Protein 7EZG (pdb70)

Nearest PDB structures (foldseek):
  7ezg-assembly1_A  TM=1.004E+00  e=9.197E-62  Homo sapiens
  7f1e-assembly2_B  TM=9.682E-01  e=2.212E-43  Homo sapiens
  7f1e-assembly1_A  TM=9.111E-01  e=3.176E-44  Homo sapiens
  8owx-assembly1_A  TM=9.534E-01  e=3.477E-42  Homo sapiens
  8owx-assembly2_B  TM=9.056E-01  e=1.058E-42  Homo sapiens

Structure (mmCIF, N/CA/C/O backbone):
data_7EZG
#
_entry.id   7EZG
#
_cell.length_a   110.264
_cell.length_b   110.264
_cell.length_c   110.264
_cell.angle_alpha   90.000
_cell.angle_beta   90.000
_cell.angle_gamma   90.000
#
_symmetry.space_group_name_H-M   'P 2 3'
#
loop_
_entity.id
_entity.type
_entity.pdbx_description
1 polymer 'tRNA N(3)-methylcytidine methyltransferase METTL6'
2 non-polymer S-ADENOSYL-L-HOMOCYSTEINE
3 water water
#
loop_
_atom_site.group_PDB
_atom_site.id
_atom_site.type_symbol
_atom_site.label_atom_id
_atom_site.label_alt_id
_atom_site.label_comp_id
_atom_site.label_asym_id
_atom_site.label_entity_id
_atom_site.label_seq_id
_atom_site.pdbx_PDB_ins_code
_atom_site.Cartn_x
_atom_site.Cartn_y
_atom_site.Cartn_z
_atom_site.occupancy
_atom_site.B_iso_or_equiv
_atom_site.auth_seq_id
_atom_site.auth_comp_id
_atom_site.auth_asym_id
_atom_site.auth_atom_id
_atom_site.pdbx_PDB_model_num
ATOM 1 N N . HIS A 1 11 ? 0.70931 22.91148 40.66502 1.000 62.39207 -10 HIS A N 1
ATOM 2 C CA . HIS A 1 11 ? 0.48016 21.74416 41.51875 1.000 70.67959 -10 HIS A CA 1
ATOM 3 C C . HIS A 1 11 ? 1.05120 21.91463 42.95080 1.000 68.86678 -10 HIS A C 1
ATOM 4 O O . HIS A 1 11 ? 2.24874 21.70006 43.19382 1.000 60.10812 -10 HIS A O 1
ATOM 6 N N . HIS A 1 12 ? 0.19208 22.27818 43.90446 1.000 57.59679 -9 HIS A N 1
ATOM 7 C CA . HIS A 1 12 ? 0.59434 22.27322 45.30640 1.000 44.83904 -9 HIS A CA 1
ATOM 8 C C . HIS A 1 12 ? -0.61328 21.94677 46.18171 1.000 43.36916 -9 HIS A C 1
ATOM 9 O O . HIS A 1 12 ? -1.75634 22.19934 45.80437 1.000 42.89161 -9 HIS A O 1
ATOM 16 N N . LEU A 1 13 ? -0.35486 21.37034 47.34931 1.000 34.14701 -8 LEU A N 1
ATOM 17 C CA . LEU A 1 13 ? -1.40427 21.04293 48.31414 1.000 31.77522 -8 LEU A CA 1
ATOM 18 C C . LEU A 1 13 ? -0.95665 21.55394 49.66671 1.000 31.27405 -8 LEU A C 1
ATOM 19 O O . LEU A 1 13 ? 0.10195 21.14496 50.15812 1.000 29.08242 -8 LEU A O 1
ATOM 24 N N . GLU A 1 14 ? -1.73282 22.44257 50.26583 1.000 27.53704 -7 GLU A N 1
ATOM 25 C CA . GLU A 1 14 ? -1.35749 23.02218 51.55251 1.000 25.06624 -7 GLU A CA 1
ATOM 26 C C . GLU A 1 14 ? -2.31715 22.52291 52.61116 1.000 30.83824 -7 GLU A C 1
ATOM 27 O O . GLU A 1 14 ? -3.53384 22.56208 52.41349 1.000 26.54056 -7 GLU A O 1
ATOM 33 N N . VAL A 1 15 ? -1.78358 22.04735 53.73163 1.000 22.51933 -6 VAL A N 1
ATOM 34 C CA . VAL A 1 15 ? -2.61934 21.46166 54.75720 1.000 23.67162 -6 VAL A CA 1
ATOM 35 C C . VAL A 1 15 ? -2.17634 21.90284 56.14298 1.000 29.44138 -6 VAL A C 1
ATOM 36 O O . VAL A 1 15 ? -0.97542 21.96681 56.43831 1.000 29.40670 -6 VAL A O 1
ATOM 40 N N . LEU A 1 16 ? -3.15445 22.15317 57.00666 1.000 26.20243 -5 LEU A N 1
ATOM 41 C CA . LEU A 1 16 ? -2.92049 22.48881 58.40682 1.000 22.46686 -5 LEU A CA 1
ATOM 42 C C . LEU A 1 16 ? -3.61853 21.45678 59.27958 1.000 34.04490 -5 LEU A C 1
ATOM 43 O O . LEU A 1 16 ? -4.83914 21.29360 59.18633 1.000 31.77089 -5 LEU A O 1
ATOM 48 N N . PHE A 1 17 ? -2.84066 20.74398 60.11152 1.000 31.30707 -4 PHE A N 1
ATOM 49 C CA . PHE A 1 17 ? -3.37953 19.73261 61.02070 1.000 31.34440 -4 PHE A CA 1
ATOM 50 C C . PHE A 1 17 ? -3.47991 20.32394 62.41611 1.000 36.37033 -4 PHE A C 1
ATOM 51 O O . PHE A 1 17 ? -2.47000 20.76027 62.97775 1.000 37.13410 -4 PHE A O 1
ATOM 59 N N . GLN A 1 18 ? -4.69858 20.34411 62.98720 1.000 38.23545 -3 GLN A N 1
ATOM 60 C CA . GLN A 1 18 ? -4.92302 20.90501 64.32004 1.000 47.76385 -3 GLN A CA 1
ATOM 61 C C . GLN A 1 18 ? -5.44281 19.82130 65.24994 1.000 54.86886 -3 GLN A C 1
ATOM 62 O O . GLN A 1 18 ? -6.13275 18.89238 64.81986 1.000 53.22658 -3 GLN A O 1
ATOM 68 N N . GLY A 1 19 ? -5.12275 19.95985 66.52987 1.000 56.22922 -2 GLY A N 1
ATOM 69 C CA . GLY A 1 19 ? -5.44373 18.94763 67.50443 1.000 68.92407 -2 GLY A CA 1
ATOM 70 C C . GLY A 1 19 ? -4.18314 18.20558 67.89012 1.000 82.32855 -2 GLY A C 1
ATOM 71 O O . GLY A 1 19 ? -3.33645 17.89039 67.04027 1.000 74.47310 -2 GLY A O 1
ATOM 72 N N . PRO A 1 20 ? -4.02287 17.92590 69.18940 1.000 88.77439 -1 PRO A N 1
ATOM 73 C CA . PRO A 1 20 ? -2.75842 17.30768 69.64308 1.000 88.16951 -1 PRO A CA 1
ATOM 74 C C . PRO A 1 20 ? -2.50710 15.97274 68.95883 1.000 86.55982 -1 PRO A C 1
ATOM 75 O O . PRO A 1 20 ? -1.43944 15.77630 68.33809 1.000 75.23109 -1 PRO A O 1
ATOM 79 N N . HIS A 1 21 ? -3.51401 15.08429 68.97459 1.000 76.26688 0 HIS A N 1
ATOM 80 C CA . HIS A 1 21 ? -3.36271 13.75465 68.39191 1.000 73.17403 0 HIS A CA 1
ATOM 81 C C . HIS A 1 21 ? -3.15544 13.82239 66.87918 1.000 73.64866 0 HIS A C 1
ATOM 82 O O . HIS A 1 21 ? -2.28328 13.12543 66.33417 1.000 72.55822 0 HIS A O 1
ATOM 84 N N . MET A 1 22 ? -3.96053 14.63569 66.18218 1.000 66.84539 1 MET A N 1
ATOM 85 C CA . MET A 1 22 ? -3.90082 14.67573 64.72196 1.000 70.59498 1 MET A CA 1
ATOM 86 C C . MET A 1 22 ? -2.52813 15.15047 64.25377 1.000 62.74745 1 MET A C 1
ATOM 87 O O . MET A 1 22 ? -1.89296 14.53810 63.37085 1.000 54.06816 1 MET A O 1
ATOM 92 N N . ALA A 1 23 ? -2.04542 16.22889 64.86620 1.000 57.40484 2 ALA A N 1
ATOM 93 C CA . ALA A 1 23 ? -0.76023 16.78053 64.47252 1.000 58.48499 2 ALA A CA 1
ATOM 94 C C . ALA A 1 23 ? 0.35147 15.76425 64.71766 1.000 62.76982 2 ALA A C 1
ATOM 95 O O . ALA A 1 23 ? 1.14949 15.48549 63.81207 1.000 53.90060 2 ALA A O 1
ATOM 97 N N . SER A 1 24 ? 0.39215 15.16736 65.92375 1.000 65.25409 3 SER A N 1
ATOM 98 C CA . SER A 1 24 ? 1.45774 14.20237 66.21737 1.000 66.75008 3 SER A CA 1
ATOM 99 C C . SER A 1 24 ? 1.42645 13.02035 65.24593 1.000 61.64350 3 SER A C 1
ATOM 100 O O . SER A 1 24 ? 2.47076 12.61398 64.70814 1.000 62.58359 3 SER A O 1
ATOM 103 N N . LEU A 1 25 ? 0.23204 12.45937 65.00300 1.000 66.35532 4 LEU A N 1
ATOM 104 C CA . LEU A 1 25 ? 0.12034 11.31612 64.09641 1.000 62.53189 4 LEU A CA 1
ATOM 105 C C . LEU A 1 25 ? 0.68836 11.64502 62.72425 1.000 67.95437 4 LEU A C 1
ATOM 106 O O . LEU A 1 25 ? 1.41627 10.82709 62.12752 1.000 54.88797 4 LEU A O 1
ATOM 108 N N . GLN A 1 26 ? 0.38264 12.85474 62.21302 1.000 57.87848 5 GLN A N 1
ATOM 109 C CA . GLN A 1 26 ? 0.88487 13.23172 60.89184 1.000 52.19979 5 GLN A CA 1
ATOM 110 C C . GLN A 1 26 ? 2.38817 13.46269 60.90370 1.000 47.54084 5 GLN A C 1
ATOM 111 O O . GLN A 1 26 ? 3.08169 13.07918 59.95705 1.000 50.49788 5 GLN A O 1
ATOM 117 N N . ARG A 1 27 ? 2.89003 14.13481 61.94312 1.000 52.65887 6 ARG A N 1
ATOM 118 C CA . ARG A 1 27 ? 4.32441 14.33843 62.10725 1.000 56.75492 6 ARG A CA 1
ATOM 119 C C . ARG A 1 27 ? 5.06788 13.01690 61.96260 1.000 65.78911 6 ARG A C 1
ATOM 120 O O . ARG A 1 27 ? 6.01195 12.88620 61.16011 1.000 64.72295 6 ARG A O 1
ATOM 128 N N . LYS A 1 28 ? 4.60143 11.99939 62.69397 1.000 63.78181 7 LYS A N 1
ATOM 129 C CA . LYS A 1 28 ? 5.29477 10.71686 62.66266 1.000 66.37465 7 LYS A CA 1
ATOM 130 C C . LYS A 1 28 ? 5.08082 10.00368 61.33349 1.000 64.80263 7 LYS A C 1
ATOM 131 O O . LYS A 1 28 ? 6.01302 9.36889 60.81901 1.000 65.31820 7 LYS A O 1
ATOM 137 N N . GLY A 1 29 ? 3.89213 10.12857 60.73471 1.000 59.31305 8 GLY A N 1
ATOM 138 C CA . GLY A 1 29 ? 3.67872 9.48569 59.44425 1.000 57.34297 8 GLY A CA 1
ATOM 139 C C . GLY A 1 29 ? 4.58792 10.03743 58.36256 1.000 63.96677 8 GLY A C 1
ATOM 140 O O . GLY A 1 29 ? 5.16931 9.28863 57.56048 1.000 66.14360 8 GLY A O 1
ATOM 141 N N . LEU A 1 30 ? 4.72904 11.36495 58.32554 1.000 59.26270 9 LEU A N 1
ATOM 142 C CA . LEU A 1 30 ? 5.56330 11.97248 57.29678 1.000 65.29419 9 LEU A CA 1
ATOM 143 C C . LEU A 1 30 ? 7.02255 11.62750 57.53441 1.000 67.90990 9 LEU A C 1
ATOM 144 O O . LEU A 1 30 ? 7.75659 11.29506 56.58630 1.000 66.19652 9 LEU A O 1
ATOM 149 N N . GLN A 1 31 ? 7.44933 11.67489 58.80258 1.000 65.63082 10 GLN A N 1
ATOM 150 C CA . GLN A 1 31 ? 8.81220 11.28418 59.13175 1.000 73.26085 10 GLN A CA 1
ATOM 151 C C . GLN A 1 31 ? 9.10211 9.87830 58.62042 1.000 80.46214 10 GLN A C 1
ATOM 152 O O . GLN A 1 31 ? 10.09343 9.64974 57.91268 1.000 76.29189 10 GLN A O 1
ATOM 158 N N . ALA A 1 32 ? 8.20705 8.93080 58.92544 1.000 75.04338 11 ALA A N 1
ATOM 159 C CA . ALA A 1 32 ? 8.43362 7.55029 58.51205 1.000 76.73223 11 ALA A CA 1
ATOM 160 C C . ALA A 1 32 ? 8.43189 7.40158 56.99132 1.000 76.89613 11 ALA A C 1
ATOM 161 O O . ALA A 1 32 ? 9.09657 6.50433 56.45857 1.000 76.02002 11 ALA A O 1
ATOM 163 N N . ARG A 1 33 ? 7.70585 8.26783 56.27225 1.000 72.10618 12 ARG A N 1
ATOM 164 C CA . ARG A 1 33 ? 7.74633 8.17837 54.81339 1.000 74.16937 12 ARG A CA 1
ATOM 165 C C . ARG A 1 33 ? 9.03336 8.75758 54.22147 1.000 82.40896 12 ARG A C 1
ATOM 166 O O . ARG A 1 33 ? 9.42514 8.35552 53.11915 1.000 84.02428 12 ARG A O 1
ATOM 168 N N . ILE A 1 34 ? 9.70026 9.69350 54.90070 1.000 76.59751 13 ILE A N 1
ATOM 169 C CA . ILE A 1 34 ? 11.02264 10.13515 54.42894 1.000 86.63825 13 ILE A CA 1
ATOM 170 C C . ILE A 1 34 ? 12.11881 9.26935 55.02268 1.000 84.99194 13 ILE A C 1
ATOM 171 O O . ILE A 1 34 ? 12.98324 8.73531 54.32460 1.000 82.48886 13 ILE A O 1
ATOM 176 N N . LEU A 1 35 ? 12.07013 9.11602 56.32912 1.000 91.99344 14 LEU A N 1
ATOM 177 C CA . LEU A 1 35 ? 13.13797 8.50624 57.09864 1.000 100.55048 14 LEU A CA 1
ATOM 178 C C . LEU A 1 35 ? 12.73852 7.08909 57.44024 1.000 106.11588 14 LEU A C 1
ATOM 179 O O . LEU A 1 35 ? 11.74413 6.87770 58.14114 1.000 118.04886 14 LEU A O 1
ATOM 184 N N . THR A 1 36 ? 13.51316 6.12704 56.96234 1.000 112.70518 15 THR A N 1
ATOM 185 C CA . THR A 1 36 ? 13.40945 4.78134 57.50725 1.000 115.72251 15 THR A CA 1
ATOM 186 C C . THR A 1 36 ? 13.59389 4.83089 59.02451 1.000 116.68918 15 THR A C 1
ATOM 187 O O . THR A 1 36 ? 14.53640 5.45700 59.52523 1.000 115.96195 15 THR A O 1
ATOM 191 N N . SER A 1 37 ? 12.67222 4.19351 59.75938 1.000 116.74618 16 SER A N 1
ATOM 192 C CA . SER A 1 37 ? 12.61891 4.37916 61.21127 1.000 122.69712 16 SER A CA 1
ATOM 193 C C . SER A 1 37 ? 13.75860 3.66186 61.94022 1.000 127.48808 16 SER A C 1
ATOM 194 O O . SER A 1 37 ? 14.14497 4.07438 63.04427 1.000 130.08886 16 SER A O 1
ATOM 197 N N . GLU A 1 38 ? 14.29606 2.58272 61.35471 1.000 123.85421 17 GLU A N 1
ATOM 198 C CA . GLU A 1 38 ? 15.50839 1.95184 61.86976 1.000 121.87231 17 GLU A CA 1
ATOM 199 C C . GLU A 1 38 ? 16.77409 2.61529 61.32385 1.000 120.54740 17 GLU A C 1
ATOM 200 O O . GLU A 1 38 ? 17.80716 2.69019 62.02955 1.000 121.41886 17 GLU A O 1
ATOM 202 N N . GLU A 1 39 ? 16.70053 3.17017 60.10570 1.000 110.17424 18 GLU A N 1
ATOM 203 C CA . GLU A 1 39 ? 17.79171 4.00440 59.61897 1.000 101.90675 18 GLU A CA 1
ATOM 204 C C . GLU A 1 39 ? 17.95477 5.28573 60.44245 1.000 94.28332 18 GLU A C 1
ATOM 205 O O . GLU A 1 39 ? 19.00556 5.91756 60.35147 1.000 92.38263 18 GLU A O 1
ATOM 207 N N . GLU A 1 40 ? 16.97286 5.65317 61.28347 1.000 91.24314 19 GLU A N 1
ATOM 208 C CA . GLU A 1 40 ? 17.16964 6.74183 62.25181 1.000 91.53723 19 GLU A CA 1
ATOM 209 C C . GLU A 1 40 ? 18.27667 6.41780 63.26685 1.000 93.31030 19 GLU A C 1
ATOM 210 O O . GLU A 1 40 ? 19.19993 7.22638 63.48388 1.000 85.96995 19 GLU A O 1
ATOM 212 N N . GLU A 1 41 ? 18.18706 5.25167 63.92208 1.000 98.21710 20 GLU A N 1
ATOM 213 C CA . GLU A 1 41 ? 19.28243 4.78872 64.77703 1.000 92.58073 20 GLU A CA 1
ATOM 214 C C . GLU A 1 41 ? 20.59595 4.68093 63.99117 1.000 91.83470 20 GLU A C 1
ATOM 215 O O . GLU A 1 41 ? 21.65925 5.08751 64.49491 1.000 89.38813 20 GLU A O 1
ATOM 217 N N . LYS A 1 42 ? 20.54504 4.14395 62.75369 1.000 93.93177 21 LYS A N 1
ATOM 218 C CA . LYS A 1 42 ? 21.78076 4.03155 61.95805 1.000 91.42991 21 LYS A CA 1
ATOM 219 C C . LYS A 1 42 ? 22.43172 5.39880 61.73847 1.000 92.69918 21 LYS A C 1
ATOM 220 O O . LYS A 1 42 ? 23.64168 5.56360 61.96760 1.000 87.79470 21 LYS A O 1
ATOM 222 N N . LEU A 1 43 ? 21.64170 6.39187 61.30349 1.000 88.40588 22 LEU A N 1
ATOM 223 C CA . LEU A 1 43 ? 22.17593 7.73509 61.10127 1.000 80.87430 22 LEU A CA 1
ATOM 224 C C . LEU A 1 43 ? 22.79044 8.27625 62.38295 1.000 86.86129 22 LEU A C 1
ATOM 225 O O . LEU A 1 43 ? 23.89594 8.83630 62.34449 1.000 83.64133 22 LEU A O 1
ATOM 230 N N . LYS A 1 44 ? 22.10871 8.10257 63.53983 1.000 85.00347 23 LYS A N 1
ATOM 231 C CA . LYS A 1 44 ? 22.63736 8.72150 64.76517 1.000 87.16164 23 LYS A CA 1
ATOM 232 C C . LYS A 1 44 ? 23.95771 8.07251 65.21233 1.000 89.32242 23 LYS A C 1
ATOM 233 O O . LYS A 1 44 ? 24.84421 8.77653 65.72098 1.000 84.95010 23 LYS A O 1
ATOM 235 N N . ARG A 1 45 ? 24.13786 6.75892 64.98222 1.000 87.26259 24 ARG A N 1
ATOM 236 C CA . ARG A 1 45 ? 25.42097 6.13375 65.32703 1.000 83.63256 24 ARG A CA 1
ATOM 237 C C . ARG A 1 45 ? 26.52780 6.50506 64.32988 1.000 86.74573 24 ARG A C 1
ATOM 238 O O . ARG A 1 45 ? 27.67316 6.74662 64.73692 1.000 78.49233 24 ARG A O 1
ATOM 240 N N . ASP A 1 46 ? 26.20509 6.57083 63.02114 1.000 87.86506 25 ASP A N 1
ATOM 241 C CA . ASP A 1 46 ? 27.22642 6.79827 61.98192 1.000 85.64900 25 ASP A CA 1
ATOM 242 C C . ASP A 1 46 ? 27.76148 8.23941 61.98116 1.000 87.94555 25 ASP A C 1
ATOM 243 O O . ASP A 1 46 ? 28.93511 8.47825 61.64261 1.000 83.75814 25 ASP A O 1
ATOM 248 N N . GLN A 1 47 ? 26.91739 9.21465 62.31901 1.000 76.91332 26 GLN A N 1
ATOM 249 C CA . GLN A 1 47 ? 27.32610 10.61707 62.29678 1.000 67.99403 26 GLN A CA 1
ATOM 250 C C . GLN A 1 47 ? 27.96659 10.93867 63.64380 1.000 68.31135 26 GLN A C 1
ATOM 251 O O . GLN A 1 47 ? 27.34162 11.47117 64.56912 1.000 69.08045 26 GLN A O 1
ATOM 257 N N . THR A 1 48 ? 29.23764 10.56077 63.76425 1.000 65.00740 27 THR A N 1
ATOM 258 C CA . THR A 1 48 ? 29.99834 10.85231 64.97548 1.000 72.91370 27 THR A CA 1
ATOM 259 C C . THR A 1 48 ? 30.32895 12.35617 65.06391 1.000 60.14625 27 THR A C 1
ATOM 260 O O . THR A 1 48 ? 30.32884 13.08049 64.03923 1.000 47.84345 27 THR A O 1
ATOM 264 N N . LEU A 1 49 ? 30.62588 12.81906 66.30286 1.000 52.51288 28 LEU A N 1
ATOM 265 C CA . LEU A 1 49 ? 30.65232 14.25188 66.61138 1.000 44.53595 28 LEU A CA 1
ATOM 266 C C . LEU A 1 49 ? 32.03011 14.88964 66.40766 1.000 40.97260 28 LEU A C 1
ATOM 267 O O . LEU A 1 49 ? 33.04039 14.43489 66.95035 1.000 40.31179 28 LEU A O 1
ATOM 272 N N . VAL A 1 50 ? 32.04464 16.00044 65.66892 1.000 32.03155 29 VAL A N 1
ATOM 273 C CA . VAL A 1 50 ? 33.25378 16.78437 65.43888 1.000 28.68885 29 VAL A CA 1
ATOM 274 C C . VAL A 1 50 ? 33.84473 17.21844 66.77352 1.000 27.72629 29 VAL A C 1
ATOM 275 O O . VAL A 1 50 ? 33.11058 17.57020 67.71995 1.000 25.01204 29 VAL A O 1
ATOM 279 N N . SER A 1 51 ? 35.17745 17.26942 66.85009 1.000 25.85018 30 SER A N 1
ATOM 280 C CA . SER A 1 51 ? 35.82852 17.60224 68.11828 1.000 28.88500 30 SER A CA 1
ATOM 281 C C . SER A 1 51 ? 35.52520 19.03577 68.55389 1.000 25.36709 30 SER A C 1
ATOM 282 O O . SER A 1 51 ? 35.30137 19.93038 67.72223 1.000 25.66790 30 SER A O 1
ATOM 285 N N . ASP A 1 52 ? 35.56922 19.25676 69.87114 1.000 21.50695 31 ASP A N 1
ATOM 286 C CA . ASP A 1 52 ? 35.41956 20.60675 70.40437 1.000 23.47982 31 ASP A CA 1
ATOM 287 C C . ASP A 1 52 ? 36.38588 21.57259 69.74218 1.000 26.69148 31 ASP A C 1
ATOM 288 O O . ASP A 1 52 ? 36.00441 22.69389 69.41095 1.000 25.02238 31 ASP A O 1
ATOM 293 N N . PHE A 1 53 ? 37.66499 21.17245 69.59446 1.000 23.66848 32 PHE A N 1
ATOM 294 C CA . PHE A 1 53 ? 38.67128 22.07555 69.01262 1.000 20.86903 32 PHE A CA 1
ATOM 295 C C . PHE A 1 53 ? 38.24441 22.52364 67.61563 1.000 23.90865 32 PHE A C 1
ATOM 296 O O . PHE A 1 53 ? 38.24965 23.72026 67.27750 1.000 26.12380 32 PHE A O 1
ATOM 304 N N . LYS A 1 54 ? 37.82826 21.56790 66.80015 1.000 21.96959 33 LYS A N 1
ATOM 305 C CA . LYS A 1 54 ? 37.38268 21.90659 65.45758 1.000 22.11969 33 LYS A CA 1
ATOM 306 C C . LYS A 1 54 ? 36.07180 22.69378 65.47886 1.000 24.22702 33 LYS A C 1
ATOM 307 O O . LYS A 1 54 ? 35.89504 23.59682 64.65876 1.000 23.68794 33 LYS A O 1
ATOM 313 N N . GLN A 1 55 ? 35.12459 22.35317 66.36724 1.000 23.68537 34 GLN A N 1
ATOM 314 C CA . GLN A 1 55 ? 33.87061 23.14788 66.41766 1.000 24.92291 34 GLN A CA 1
ATOM 315 C C . GLN A 1 55 ? 34.13546 24.60920 66.79815 1.000 27.74582 34 GLN A C 1
ATOM 316 O O . GLN A 1 55 ? 33.52539 25.54630 66.23605 1.000 24.23155 34 GLN A O 1
ATOM 322 N N . GLN A 1 56 ? 35.04860 24.83644 67.74579 1.000 23.10428 35 GLN A N 1
ATOM 323 C CA . GLN A 1 56 ? 35.45356 26.21019 68.06177 1.000 27.21317 35 GLN A CA 1
ATOM 324 C C . GLN A 1 56 ? 36.06691 26.89917 66.86095 1.000 28.62728 35 GLN A C 1
ATOM 325 O O . GLN A 1 56 ? 35.79419 28.07881 66.60111 1.000 27.88400 35 GLN A O 1
ATOM 331 N N . LYS A 1 57 ? 36.99893 26.22438 66.18517 1.000 26.84723 36 LYS A N 1
ATOM 332 C CA . LYS A 1 57 ? 37.59679 26.83936 65.01071 1.000 26.39752 36 LYS A CA 1
ATOM 333 C C . LYS A 1 57 ? 36.52616 27.20315 63.96814 1.000 24.97560 36 LYS A C 1
ATOM 334 O O . LYS A 1 57 ? 36.57469 28.28180 63.36388 1.000 24.40937 36 LYS A O 1
ATOM 340 N N . LEU A 1 58 ? 35.57661 26.29572 63.70648 1.000 24.25131 37 LEU A N 1
ATOM 341 C CA . LEU A 1 58 ? 34.54797 26.56644 62.69288 1.000 26.07113 37 LEU A CA 1
ATOM 342 C C . LEU A 1 58 ? 33.68607 27.77533 63.07382 1.000 27.36738 37 LEU A C 1
ATOM 343 O O . LEU A 1 58 ? 33.19897 28.51908 62.19709 1.000 26.68205 37 LEU A O 1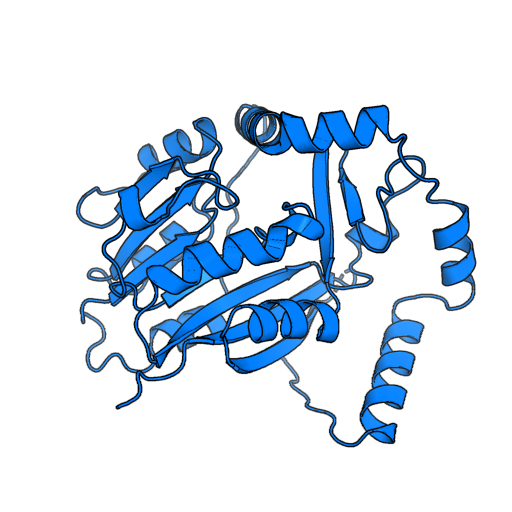
ATOM 348 N N . GLU A 1 59 ? 33.41006 27.93030 64.36867 1.000 24.74888 38 GLU A N 1
ATOM 349 C CA . GLU A 1 59 ? 32.62180 29.09066 64.77074 1.000 24.06631 38 GLU A CA 1
ATOM 350 C C . GLU A 1 59 ? 33.43136 30.36028 64.62005 1.000 28.17093 38 GLU A C 1
ATOM 351 O O . GLU A 1 59 ? 32.92699 31.39429 64.14378 1.000 27.27959 38 GLU A O 1
ATOM 357 N N . GLN A 1 60 ? 34.68576 30.31643 65.06568 1.000 25.70755 39 GLN A N 1
ATOM 358 C CA . GLN A 1 60 ? 35.53205 31.49147 64.96122 1.000 25.76816 39 GLN A CA 1
ATOM 359 C C . GLN A 1 60 ? 35.77142 31.88120 63.50968 1.000 24.67610 39 GLN A C 1
ATOM 360 O O . GLN A 1 60 ? 35.91698 33.07855 63.19732 1.000 26.26742 39 GLN A O 1
ATOM 366 N N . GLU A 1 61 ? 35.81271 30.90968 62.59928 1.000 20.84647 40 GLU A N 1
ATOM 367 C CA . GLU A 1 61 ? 36.06441 31.17893 61.19468 1.000 26.29191 40 GLU A CA 1
ATOM 368 C C . GLU A 1 61 ? 34.79763 31.16584 60.34426 1.000 23.99505 40 GLU A C 1
ATOM 369 O O . GLU A 1 61 ? 34.88390 30.94846 59.13118 1.000 22.21227 40 GLU A O 1
ATOM 375 N N . ALA A 1 62 ? 33.62851 31.39895 60.93873 1.000 25.95606 41 ALA A N 1
ATOM 376 C CA . ALA A 1 62 ? 32.38725 31.38352 60.14224 1.000 25.18251 41 ALA A CA 1
ATOM 377 C C . ALA A 1 62 ? 32.45895 32.31133 58.91919 1.000 19.87280 41 ALA A C 1
ATOM 378 O O . ALA A 1 62 ? 32.11213 31.92552 57.78822 1.000 23.72218 41 ALA A O 1
ATOM 380 N N . GLN A 1 63 ? 32.84704 33.56646 59.15833 1.000 21.76284 42 GLN A N 1
ATOM 381 C CA . GLN A 1 63 ? 32.91652 34.53096 58.07845 1.000 20.91896 42 GLN A CA 1
ATOM 382 C C . GLN A 1 63 ? 33.99735 34.14810 57.09197 1.000 23.90663 42 GLN A C 1
ATOM 383 O O . GLN A 1 63 ? 33.78328 34.22351 55.88186 1.000 24.85934 42 GLN A O 1
ATOM 389 N N . LYS A 1 64 ? 35.17111 33.72825 57.59514 1.000 25.13754 43 LYS A N 1
ATOM 390 C CA . LYS A 1 64 ? 36.25559 33.34967 56.69039 1.000 24.93587 43 LYS A CA 1
ATOM 391 C C . LYS A 1 64 ? 35.86198 32.19390 55.77031 1.000 23.98927 43 LYS A C 1
ATOM 392 O O . LYS A 1 64 ? 36.15988 32.21769 54.57220 1.000 26.79291 43 LYS A O 1
ATOM 398 N N . ASN A 1 65 ? 35.16646 31.17066 56.28732 1.000 24.21795 44 ASN A N 1
ATOM 399 C CA . ASN A 1 65 ? 34.80094 30.04258 55.40744 1.000 21.82028 44 ASN A CA 1
ATOM 400 C C . ASN A 1 65 ? 33.75614 30.44093 54.36669 1.000 27.15455 44 ASN A C 1
ATOM 401 O O . ASN A 1 65 ? 33.80031 29.96904 53.20652 1.000 23.99127 44 ASN A O 1
ATOM 406 N N . TRP A 1 66 ? 32.80775 31.31804 54.73565 1.000 25.92330 45 TRP A N 1
ATOM 407 C CA . TRP A 1 66 ? 31.90883 31.82498 53.68340 1.000 26.12998 45 TRP A CA 1
ATOM 408 C C . TRP A 1 66 ? 32.66653 32.66060 52.66077 1.000 24.72344 45 TRP A C 1
ATOM 409 O O . TRP A 1 66 ? 32.43653 32.53441 51.44355 1.000 24.98217 45 TRP A O 1
ATOM 420 N N . ASP A 1 67 ? 33.55625 33.53977 53.12462 1.000 24.72909 46 ASP A N 1
ATOM 421 C CA . ASP A 1 67 ? 34.29178 34.37546 52.17194 1.000 24.78546 46 ASP A CA 1
ATOM 422 C C . ASP A 1 67 ? 35.13117 33.51909 51.21975 1.000 27.66290 46 ASP A C 1
ATOM 423 O O . ASP A 1 67 ? 35.22626 33.79796 50.00910 1.000 28.10782 46 ASP A O 1
ATOM 428 N N . LEU A 1 68 ? 35.77226 32.48505 51.75474 1.000 25.44553 47 LEU A N 1
ATOM 429 C CA . LEU A 1 68 ? 36.55590 31.57441 50.90186 1.000 23.83505 47 LEU A CA 1
ATOM 430 C C . LEU A 1 68 ? 35.67105 30.85927 49.91402 1.000 29.76688 47 LEU A C 1
ATOM 431 O O . LEU A 1 68 ? 36.04249 30.67847 48.74377 1.000 28.74819 47 LEU A O 1
ATOM 436 N N . PHE A 1 69 ? 34.46882 30.47168 50.34935 1.000 28.55103 48 PHE A N 1
ATOM 437 C CA . PHE A 1 69 ? 33.54723 29.89432 49.39339 1.000 25.03754 48 PHE A CA 1
ATOM 438 C C . PHE A 1 69 ? 33.26885 30.87619 48.25099 1.000 28.31918 48 PHE A C 1
ATOM 439 O O . PHE A 1 69 ? 33.27260 30.49172 47.06821 1.000 27.34629 48 PHE A O 1
ATOM 447 N N . TYR A 1 70 ? 33.02731 32.15148 48.56682 1.000 25.02368 49 TYR A N 1
ATOM 448 C CA . TYR A 1 70 ? 32.71655 33.08005 47.46316 1.000 25.14767 49 TYR A CA 1
ATOM 449 C C . TYR A 1 70 ? 33.92038 33.44877 46.61261 1.000 30.08868 49 TYR A C 1
ATOM 450 O O . TYR A 1 70 ? 33.73683 33.98506 45.50848 1.000 29.34602 49 TYR A O 1
ATOM 459 N N . LYS A 1 71 ? 35.13159 33.21138 47.10267 1.000 25.53049 50 LYS A N 1
ATOM 460 C CA . LYS A 1 71 ? 36.33921 33.42800 46.29015 1.000 32.81707 50 LYS A CA 1
ATOM 461 C C . LYS A 1 71 ? 36.59827 32.33726 45.25424 1.000 35.46867 50 LYS A C 1
ATOM 462 O O . LYS A 1 71 ? 37.49625 32.51026 44.41393 1.000 32.06918 50 LYS A O 1
ATOM 468 N N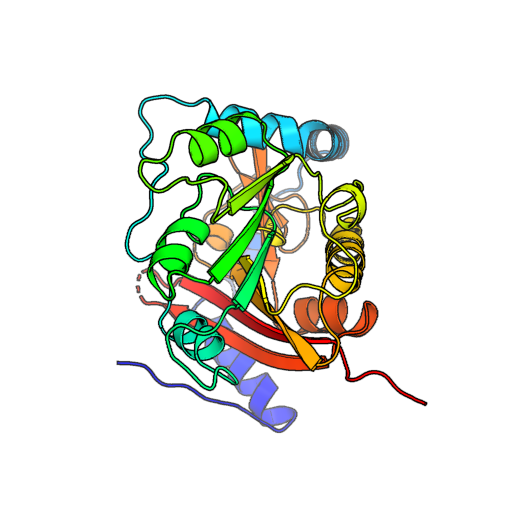 . ARG A 1 72 ? 35.85490 31.22797 45.27813 1.000 29.78534 51 ARG A N 1
ATOM 469 C CA . ARG A 1 72 ? 36.09018 30.15963 44.32062 1.000 31.03877 51 ARG A CA 1
ATOM 470 C C . ARG A 1 72 ? 35.87454 30.60846 42.87582 1.000 34.51485 51 ARG A C 1
ATOM 471 O O . ARG A 1 72 ? 35.00317 31.43691 42.57576 1.000 32.33959 51 ARG A O 1
ATOM 479 N N . ASN A 1 73 ? 36.65968 29.99398 41.97226 1.000 29.50451 52 ASN A N 1
ATOM 480 C CA . ASN A 1 73 ? 36.47111 30.03405 40.52635 1.000 36.19107 52 ASN A CA 1
ATOM 481 C C . ASN A 1 73 ? 35.63004 28.81731 40.13227 1.000 33.00109 52 ASN A C 1
ATOM 482 O O . ASN A 1 73 ? 35.25066 28.01410 40.98596 1.000 39.83779 52 ASN A O 1
ATOM 487 N N . SER A 1 74 ? 35.36864 28.63442 38.82355 1.000 35.78293 53 SER A N 1
ATOM 488 C CA . SER A 1 74 ? 34.70562 27.40727 38.33137 1.000 43.61610 53 SER A CA 1
ATOM 489 C C . SER A 1 74 ? 33.35946 27.16542 39.03140 1.000 52.51526 53 SER A C 1
ATOM 490 O O . SER A 1 74 ? 32.93233 26.01591 39.20289 1.000 47.15074 53 SER A O 1
ATOM 493 N N . THR A 1 75 ? 32.68828 28.24675 39.46130 1.000 48.38365 54 THR A N 1
ATOM 494 C CA . THR A 1 75 ? 31.46723 28.13117 40.25323 1.000 45.95296 54 THR A CA 1
ATOM 495 C C . THR A 1 75 ? 30.44468 29.10884 39.72361 1.000 46.69544 54 THR A C 1
ATOM 496 O O . THR A 1 75 ? 30.72092 30.31184 39.65039 1.000 42.74716 54 THR A O 1
ATOM 500 N N . ASN A 1 76 ? 29.25804 28.61047 39.40164 1.000 44.11333 55 ASN A N 1
ATOM 501 C CA . ASN A 1 76 ? 28.15224 29.50648 39.06652 1.000 45.94951 55 ASN A CA 1
ATOM 502 C C . ASN A 1 76 ? 27.40287 29.81770 40.36462 1.000 48.40981 55 ASN A C 1
ATOM 503 O O . ASN A 1 76 ? 26.58086 29.01445 40.83584 1.000 44.66813 55 ASN A O 1
ATOM 508 N N . PHE A 1 77 ? 27.68450 30.99382 40.95038 1.000 38.22243 56 PHE A N 1
ATOM 509 C CA . PHE A 1 77 ? 27.02835 31.35252 42.20067 1.000 38.87113 56 PHE A CA 1
ATOM 510 C C . PHE A 1 77 ? 25.57937 31.72369 41.97686 1.000 39.27716 56 PHE A C 1
ATOM 511 O O . PHE A 1 77 ? 24.82873 31.84105 42.94075 1.000 33.74093 56 PHE A O 1
ATOM 519 N N . PHE A 1 78 ? 25.18180 31.95652 40.73841 1.000 40.05291 57 PHE A N 1
ATOM 520 C CA . PHE A 1 78 ? 23.84579 32.46791 40.49627 1.000 49.88099 57 PHE A CA 1
ATOM 521 C C . PHE A 1 78 ? 22.82465 31.33456 40.40291 1.000 51.78431 57 PHE A C 1
ATOM 522 O O . PHE A 1 78 ? 23.13765 30.19875 40.03085 1.000 53.75163 57 PHE A O 1
ATOM 530 N N . LYS A 1 79 ? 21.61553 31.64014 40.86541 1.000 55.14655 58 LYS A N 1
ATOM 531 C CA . LYS A 1 79 ? 20.52075 30.68116 40.99817 1.000 69.69396 58 LYS A CA 1
ATOM 532 C C . LYS A 1 79 ? 19.28124 31.31889 40.39535 1.000 81.91182 58 LYS A C 1
ATOM 533 O O . LYS A 1 79 ? 18.70174 32.23806 40.99613 1.000 77.11015 58 LYS A O 1
ATOM 539 N N . ASP A 1 80 ? 18.90981 30.85458 39.19875 1.000 83.27223 59 ASP A N 1
ATOM 540 C CA . ASP A 1 80 ? 17.58857 31.12042 38.65636 1.000 93.01493 59 ASP A CA 1
ATOM 541 C C . ASP A 1 80 ? 16.54246 30.35489 39.47063 1.000 86.44761 59 ASP A C 1
ATOM 542 O O . ASP A 1 80 ? 16.83682 29.33452 40.11471 1.000 80.58289 59 ASP A O 1
ATOM 544 N N . ARG A 1 81 ? 15.31620 30.88447 39.46620 1.000 80.43576 60 ARG A N 1
ATOM 545 C CA . ARG A 1 81 ? 14.15590 30.26811 40.12071 1.000 77.94521 60 ARG A CA 1
ATOM 546 C C . ARG A 1 81 ? 14.34568 30.09423 41.63066 1.000 67.06158 60 ARG A C 1
ATOM 547 O O . ARG A 1 81 ? 13.66186 29.27530 42.25208 1.000 67.16243 60 ARG A O 1
ATOM 549 N N . HIS A 1 82 ? 15.26857 30.84775 42.23801 1.000 65.37629 61 HIS A N 1
ATOM 550 C CA . HIS A 1 82 ? 15.49454 30.74624 43.67668 1.000 57.060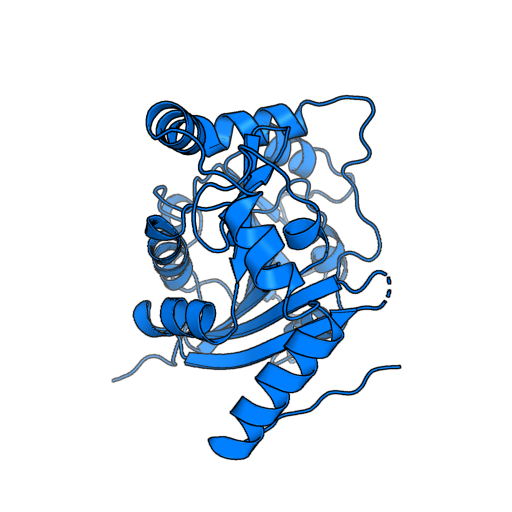33 61 HIS A CA 1
ATOM 551 C C . HIS A 1 82 ? 14.36713 31.40120 44.46753 1.000 62.93605 61 HIS A C 1
ATOM 552 O O . HIS A 1 82 ? 14.15620 31.04199 45.63804 1.000 52.88258 61 HIS A O 1
ATOM 559 N N . TRP A 1 83 ? 13.66120 32.36141 43.85394 1.000 62.32301 62 TRP A N 1
ATOM 560 C CA . TRP A 1 83 ? 12.53240 33.07104 44.45442 1.000 54.29257 62 TRP A CA 1
ATOM 561 C C . TRP A 1 83 ? 11.30262 32.15709 44.53573 1.000 52.06513 62 TRP A C 1
ATOM 562 O O . TRP A 1 83 ? 11.29012 31.03762 44.01367 1.000 44.58626 62 TRP A O 1
ATOM 573 N N . THR A 1 84 ? 10.24462 32.65306 45.18845 1.000 48.59280 63 THR A N 1
ATOM 574 C CA . THR A 1 84 ? 8.99509 31.90956 45.26155 1.000 46.72821 63 THR A CA 1
ATOM 575 C C . THR A 1 84 ? 7.81711 32.85494 45.01519 1.000 45.71802 63 THR A C 1
ATOM 576 O O . THR A 1 84 ? 7.88266 34.07389 45.25793 1.000 37.08316 63 THR A O 1
ATOM 580 N N . THR A 1 85 ? 6.72597 32.27065 44.51931 1.000 38.64895 64 THR A N 1
ATOM 581 C CA . THR A 1 85 ? 5.47533 33.01505 44.42496 1.000 40.60384 64 THR A CA 1
ATOM 582 C C . THR A 1 85 ? 5.03918 33.53399 45.78986 1.000 39.08554 64 THR A C 1
ATOM 583 O O . THR A 1 85 ? 4.60783 34.68859 45.91006 1.000 37.50808 64 THR A O 1
ATOM 587 N N . ARG A 1 86 ? 5.18111 32.71182 46.83891 1.000 33.55515 65 ARG A N 1
ATOM 588 C CA . ARG A 1 86 ? 4.72235 33.13481 48.16543 1.000 40.17633 65 ARG A CA 1
ATOM 589 C C . ARG A 1 86 ? 5.41398 34.42325 48.61546 1.000 38.73247 65 ARG A C 1
ATOM 590 O O . ARG A 1 86 ? 4.77123 35.34767 49.14675 1.000 42.35577 65 ARG A O 1
ATOM 598 N N . GLU A 1 87 ? 6.71729 34.53489 48.37870 1.000 38.50519 66 GLU A N 1
ATOM 599 C CA . GLU A 1 87 ? 7.36768 35.75737 48.81466 1.000 38.78266 66 GLU A CA 1
ATOM 600 C C . GLU A 1 87 ? 6.93616 36.93393 47.95583 1.000 35.04246 66 GLU A C 1
ATOM 601 O O . GLU A 1 87 ? 6.71754 38.03365 48.46876 1.000 35.26227 66 GLU A O 1
ATOM 607 N N . PHE A 1 88 ? 6.73218 36.70921 46.65658 1.000 37.18383 67 PHE A N 1
ATOM 608 C CA . PHE A 1 88 ? 6.28277 37.80471 45.79651 1.000 36.67726 67 PHE A CA 1
ATOM 609 C C . PHE A 1 88 ? 4.87579 38.28137 46.17171 1.000 31.85326 67 PHE A C 1
ATOM 610 O O . PHE A 1 88 ? 4.57263 39.49073 46.12759 1.000 31.94200 67 PHE A O 1
ATOM 618 N N . GLU A 1 89 ? 4.00167 37.35676 46.55829 1.000 27.39397 68 GLU A N 1
ATOM 619 C CA . GLU A 1 89 ? 2.68831 37.78565 46.99377 1.000 30.06989 68 GLU A CA 1
ATOM 620 C C . GLU A 1 89 ? 2.78374 38.57319 48.27191 1.000 33.02653 68 GLU A C 1
ATOM 621 O O . GLU A 1 89 ? 2.08259 39.57594 48.43613 1.000 29.14583 68 GLU A O 1
ATOM 627 N N . GLU A 1 90 ? 3.62743 38.11514 49.21341 1.000 35.86925 69 GLU A N 1
ATOM 628 C CA . GLU A 1 90 ? 3.77615 38.85890 50.46131 1.000 32.25690 69 GLU A CA 1
ATOM 629 C C . GLU A 1 90 ? 4.22610 40.27362 50.17130 1.000 38.75758 69 GLU A C 1
ATOM 630 O O . GLU A 1 90 ? 3.78180 41.23575 50.82244 1.000 37.33361 69 GLU A O 1
ATOM 636 N N . LEU A 1 91 ? 5.07189 40.43572 49.15455 1.000 31.27090 70 LEU A N 1
ATOM 637 C CA . LEU A 1 91 ? 5.50636 41.78115 48.82450 1.000 31.98595 70 LEU A CA 1
ATOM 638 C C . LEU A 1 91 ? 4.41986 42.61696 48.16861 1.000 38.94920 70 LEU A C 1
ATOM 639 O O . LEU A 1 91 ? 4.49555 43.84964 48.21871 1.000 37.87620 70 LEU A O 1
ATOM 644 N N . ARG A 1 92 ? 3.42975 41.99028 47.54351 1.000 28.84805 71 ARG A N 1
ATOM 645 C CA . ARG A 1 92 ? 2.30723 42.79347 47.01522 1.000 27.81952 71 ARG A CA 1
ATOM 646 C C . ARG A 1 92 ? 1.25820 43.15848 48.07440 1.000 29.89751 71 ARG A C 1
ATOM 647 O O . ARG A 1 92 ? 0.36341 43.96340 47.79554 1.000 33.39462 71 ARG A O 1
ATOM 655 N N . SER A 1 93 ? 1.32995 42.57458 49.26223 1.000 32.61707 72 SER A N 1
ATOM 656 C CA . SER A 1 93 ? 0.35490 42.84632 50.31257 1.000 31.16936 72 SER A CA 1
ATOM 657 C C . SER A 1 93 ? 0.60138 44.19212 50.95569 1.000 38.43449 72 SER A C 1
ATOM 658 O O . SER A 1 93 ? 1.75107 44.60789 51.16924 1.000 42.33872 72 SER A O 1
ATOM 661 N N . CYS A 1 94 ? -0.50315 44.89640 51.21225 1.000 32.47167 73 CYS A N 1
ATOM 662 C CA . CYS A 1 94 ? -0.53866 46.22362 51.82325 1.000 34.85613 73 CYS A CA 1
ATOM 663 C C . CYS A 1 94 ? 0.14967 47.29761 50.96497 1.000 39.43143 73 CYS A C 1
ATOM 664 O O . CYS A 1 94 ? 0.56075 48.32210 51.48895 1.000 42.26330 73 CYS A O 1
ATOM 667 N N . ARG A 1 95 ? 0.33209 47.06778 49.67095 1.000 43.60880 74 ARG A N 1
ATOM 668 C CA . ARG A 1 95 ? 0.89614 48.05521 48.75221 1.000 39.82157 74 ARG A CA 1
ATOM 669 C C . ARG A 1 95 ? -0.28797 48.54175 47.93142 1.000 33.45894 74 ARG A C 1
ATOM 670 O O . ARG A 1 95 ? -0.90608 47.74449 47.22224 1.000 35.62780 74 ARG A O 1
ATOM 678 N N . GLU A 1 96 ? -0.66441 49.81296 48.07910 1.000 35.08184 75 GLU A N 1
ATOM 679 C CA . GLU A 1 96 ? -1.84357 50.30050 47.36732 1.000 38.39077 75 GLU A CA 1
ATOM 680 C C . GLU A 1 96 ? -1.56398 50.41702 45.87136 1.000 43.24384 75 GLU A C 1
ATOM 681 O O . GLU A 1 96 ? -2.46397 50.21567 45.05339 1.000 34.26018 75 GLU A O 1
ATOM 687 N N . PHE A 1 97 ? -0.32357 50.73881 45.48779 1.000 35.33511 76 PHE A N 1
ATOM 688 C CA . PHE A 1 97 ? 0.03200 50.92156 44.08849 1.000 35.06015 76 PHE A CA 1
ATOM 689 C C . PHE A 1 97 ? 1.20597 50.02337 43.76258 1.000 32.60799 76 PHE A C 1
ATOM 690 O O . PHE A 1 97 ? 2.13068 49.86369 44.57268 1.000 33.86303 76 PHE A O 1
ATOM 698 N N . GLU A 1 98 ? 1.19289 49.47280 42.55566 1.000 31.52499 77 GLU A N 1
ATOM 699 C CA . GLU A 1 98 ? 2.28083 48.59006 42.14481 1.000 32.61332 77 GLU A CA 1
ATOM 700 C C . GLU A 1 98 ? 3.64387 49.28156 42.22322 1.000 41.11349 77 GLU A C 1
ATOM 701 O O . GLU A 1 98 ? 4.65554 48.62718 42.50050 1.000 40.25885 77 GLU A O 1
ATOM 707 N N . ASP A 1 99 ? 3.68070 50.59331 42.01208 1.000 34.74571 78 ASP A N 1
ATOM 708 C CA . ASP A 1 99 ? 4.92388 51.37019 41.98887 1.000 42.22417 78 ASP A CA 1
ATOM 709 C C . ASP A 1 99 ? 5.18529 52.07600 43.30201 1.000 41.80924 78 ASP A C 1
ATOM 710 O O . ASP A 1 99 ? 6.03700 52.96651 43.35398 1.000 34.42351 78 ASP A O 1
ATOM 715 N N . GLN A 1 100 ? 4.40996 51.76591 44.34061 1.000 34.92093 79 GLN A N 1
ATOM 716 C CA . GLN A 1 100 ? 4.60777 52.38895 45.63773 1.000 37.05366 79 GLN A CA 1
ATOM 717 C C . GLN A 1 100 ? 5.97933 52.01872 46.19726 1.000 34.54923 79 GLN A C 1
ATOM 718 O O . GLN A 1 100 ? 6.44926 50.89627 46.05665 1.000 32.32899 79 GLN A O 1
ATOM 724 N N . LYS A 1 101 ? 6.60730 52.96808 46.84155 1.000 28.50149 80 LYS A N 1
ATOM 725 C CA . LYS A 1 101 ? 7.86363 52.72410 47.53675 1.000 34.02337 80 LYS A CA 1
ATOM 726 C C . LYS A 1 101 ? 7.68203 51.65247 48.61763 1.000 34.84857 80 LYS A C 1
ATOM 727 O O . LYS A 1 101 ? 6.74037 51.71105 49.41125 1.000 28.89797 80 LYS A O 1
ATOM 733 N N . LEU A 1 102 ? 8.57296 50.66719 48.62597 1.000 34.88875 81 LEU A N 1
ATOM 734 C CA . LEU A 1 102 ? 8.63578 49.61364 49.63739 1.000 36.89739 81 LEU A CA 1
ATOM 735 C C . LEU A 1 102 ? 10.10442 49.45646 50.05866 1.000 34.73409 81 LEU A C 1
ATOM 736 O O . LEU A 1 102 ? 10.97191 49.42802 49.18500 1.000 34.59994 81 LEU A O 1
ATOM 741 N N . THR A 1 103 ? 10.38608 49.38078 51.36759 1.000 27.60700 82 THR A N 1
ATOM 742 C CA . THR A 1 103 ? 11.76035 49.26956 51.88663 1.000 26.64128 82 THR A CA 1
ATOM 743 C C . THR A 1 103 ? 11.97363 47.87106 52.45691 1.000 28.75963 82 THR A C 1
ATOM 744 O O . THR A 1 103 ? 11.21181 47.42296 53.33501 1.000 25.18744 82 THR A O 1
ATOM 748 N N . MET A 1 104 ? 12.99465 47.16746 51.94727 1.000 28.88767 83 MET A N 1
ATOM 749 C CA . MET A 1 104 ? 13.26851 45.80941 52.41437 1.000 25.38167 83 MET A CA 1
ATOM 750 C C . MET A 1 104 ? 14.68510 45.68555 52.98029 1.000 29.63265 83 MET A C 1
ATOM 751 O O . MET A 1 104 ? 15.52828 46.54649 52.74168 1.000 23.91188 83 MET A O 1
ATOM 756 N N . LEU A 1 105 ? 14.91266 44.63813 53.79267 1.000 24.73645 84 LEU A N 1
ATOM 757 C CA . LEU A 1 105 ? 16.28106 44.22411 54.17290 1.000 23.15326 84 LEU A CA 1
ATOM 758 C C . LEU A 1 105 ? 16.46799 42.78168 53.73511 1.000 25.52710 84 LEU A C 1
ATOM 759 O O . LEU A 1 105 ? 15.69291 41.90002 54.13837 1.000 24.85574 84 LEU A O 1
ATOM 764 N N . GLU A 1 106 ? 17.50947 42.51701 52.95451 1.000 22.06086 85 GLU A N 1
ATOM 765 C CA . GLU A 1 106 ? 17.88269 41.15224 52.59704 1.000 20.16154 85 GLU A CA 1
ATOM 766 C C . GLU A 1 106 ? 19.04639 40.83085 53.52358 1.000 23.42751 85 GLU A C 1
ATOM 767 O O . GLU A 1 106 ? 20.18423 41.32382 53.34638 1.000 21.74893 85 GLU A O 1
ATOM 773 N N . ALA A 1 107 ? 18.73712 40.10919 54.59269 1.000 24.23483 86 ALA A N 1
ATOM 774 C CA . ALA A 1 107 ? 19.70597 39.91269 55.67867 1.000 19.47481 86 ALA A CA 1
ATOM 775 C C . ALA A 1 107 ? 20.49217 38.65689 55.33985 1.000 24.52678 86 ALA A C 1
ATOM 776 O O . ALA A 1 107 ? 19.94483 37.56154 55.37728 1.000 25.98503 86 ALA A O 1
ATOM 778 N N . GLY A 1 108 ? 21.76412 38.81051 54.99008 1.000 23.09233 87 GLY A N 1
ATOM 779 C CA . GLY A 1 108 ? 22.54487 37.67464 54.58058 1.000 21.54884 87 GLY A CA 1
ATOM 780 C C . GLY A 1 108 ? 22.39674 37.45183 53.07677 1.000 25.83587 87 GLY A C 1
ATOM 781 O O . GLY A 1 108 ? 21.96767 36.37318 52.61904 1.000 23.49444 87 GLY A O 1
ATOM 782 N N . CYS A 1 109 ? 22.73572 38.48100 52.29068 1.000 23.23828 88 CYS A N 1
ATOM 783 C CA . CYS A 1 109 ? 22.30245 38.52678 50.89339 1.000 22.19070 88 CYS A CA 1
ATOM 784 C C . CYS A 1 109 ? 23.13810 37.65660 49.95736 1.000 23.54909 88 CYS A C 1
ATOM 785 O O . CYS A 1 109 ? 22.74216 37.43315 48.79951 1.000 24.71585 88 CYS A O 1
ATOM 788 N N . GLY A 1 110 ? 24.31551 37.21925 50.37283 1.000 22.11457 89 GLY A N 1
ATOM 789 C CA . GLY A 1 110 ? 25.10696 36.44561 49.43016 1.000 23.11791 89 GLY A CA 1
ATOM 790 C C . GLY A 1 110 ? 25.42279 37.25929 48.19180 1.000 22.22366 89 GLY A C 1
ATOM 791 O O . GLY A 1 110 ? 25.62902 38.47913 48.27083 1.000 22.17928 89 GLY A O 1
ATOM 792 N N . VAL A 1 111 ? 25.42869 36.59435 47.01379 1.000 21.98501 90 VAL A N 1
ATOM 793 C CA . VAL A 1 111 ? 25.66977 37.32326 45.76367 1.000 23.53154 90 VAL A CA 1
ATOM 794 C C . VAL A 1 111 ? 24.39660 37.96361 45.24216 1.000 29.64542 90 VAL A C 1
ATOM 795 O O . VAL A 1 111 ? 24.40630 38.60008 44.17815 1.000 24.82767 90 VAL A O 1
ATOM 799 N N . GLY A 1 112 ? 23.28131 37.80983 45.93901 1.000 23.61463 91 GLY A N 1
ATOM 800 C CA . GLY A 1 112 ? 22.07007 38.51249 45.54451 1.000 24.66908 91 GLY A CA 1
ATOM 801 C C . GLY A 1 112 ? 21.03335 37.66184 44.85438 1.000 27.12637 91 GLY A C 1
ATOM 802 O O . GLY A 1 112 ? 20.16301 38.21621 44.16657 1.000 29.46565 91 GLY A O 1
ATOM 803 N N . ASN A 1 113 ? 21.05932 36.34456 45.04874 1.000 28.25895 92 ASN A N 1
ATOM 804 C CA . ASN A 1 113 ? 20.05728 35.51098 44.37323 1.000 32.42995 92 ASN A CA 1
ATOM 805 C C . ASN A 1 113 ? 18.62720 35.79724 44.82678 1.000 41.81647 92 ASN A C 1
ATOM 806 O O . ASN A 1 113 ? 17.68356 35.52897 44.06607 1.000 30.82447 92 ASN A O 1
ATOM 811 N N . CYS A 1 114 ? 18.42462 36.30917 46.05315 1.000 27.53450 93 CYS A N 1
ATOM 812 C CA . CYS A 1 114 ? 17.07559 36.80089 46.38010 1.000 27.96269 93 CYS A CA 1
ATOM 813 C C . CYS A 1 114 ? 16.94050 38.28894 46.11692 1.000 36.95852 93 CYS A C 1
ATOM 814 O O . CYS A 1 114 ? 15.89618 38.74000 45.62874 1.000 38.39490 93 CYS A O 1
ATOM 817 N N . LEU A 1 115 ? 17.99260 39.06569 46.37205 1.000 31.46104 94 LEU A N 1
ATOM 818 C CA . LEU A 1 115 ? 17.89646 40.51668 46.22816 1.000 26.12097 94 LEU A CA 1
ATOM 819 C C . LEU A 1 115 ? 17.47915 40.94231 44.81267 1.000 30.66010 94 LEU A C 1
ATOM 820 O O . LEU A 1 115 ? 16.55730 41.74649 44.64599 1.000 39.36613 94 LEU A O 1
ATOM 825 N N . PHE A 1 116 ? 18.18149 40.46969 43.78485 1.000 32.63331 95 PHE A N 1
ATOM 826 C CA . PHE A 1 116 ? 17.93547 41.07064 42.46971 1.000 37.79617 95 PHE A CA 1
ATOM 827 C C . PHE A 1 116 ? 16.56920 40.69998 41.86381 1.000 40.90918 95 PHE A C 1
ATOM 828 O O . PHE A 1 116 ? 15.85093 41.59263 41.34411 1.000 43.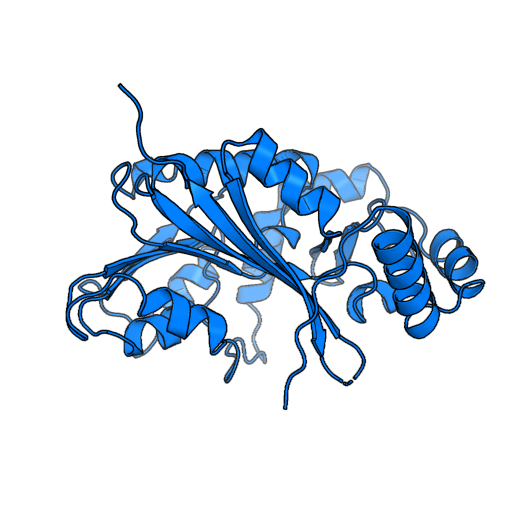11648 95 PHE A O 1
ATOM 836 N N . PRO A 1 117 ? 16.13200 39.43620 41.96014 1.000 38.44160 96 PRO A N 1
ATOM 837 C CA . PRO A 1 117 ? 14.72263 39.14614 41.61328 1.000 39.49867 96 PRO A CA 1
ATOM 838 C C . PRO A 1 117 ? 13.71957 40.04057 42.34741 1.000 47.76849 96 PRO A C 1
ATOM 839 O O . PRO A 1 117 ? 12.75641 40.49445 41.73080 1.000 58.65527 96 PRO A O 1
ATOM 843 N N . LEU A 1 118 ? 13.91348 40.32514 43.64120 1.000 44.22144 97 LEU A N 1
ATOM 844 C CA . LEU A 1 118 ? 13.00963 41.23500 44.33565 1.000 42.43299 97 LEU A CA 1
ATOM 845 C C . LEU A 1 118 ? 13.11187 42.66789 43.81384 1.000 53.34871 97 LEU A C 1
ATOM 846 O O . LEU A 1 118 ? 12.13436 43.42934 43.89946 1.000 51.36779 97 LEU A O 1
ATOM 851 N N . LEU A 1 119 ? 14.28289 43.07576 43.32241 1.000 54.00608 98 LEU A N 1
ATOM 852 C CA . LEU A 1 119 ? 14.39990 44.45499 42.85956 1.000 54.83028 98 LEU A CA 1
ATOM 853 C C . LEU A 1 119 ? 13.62468 44.65212 41.56352 1.000 57.23960 98 LEU A C 1
ATOM 854 O O . LEU A 1 119 ? 13.06463 45.73458 41.33460 1.000 64.17792 98 LEU A O 1
ATOM 859 N N . GLU A 1 120 ? 13.51053 43.60602 40.75604 1.000 53.00394 99 GLU A N 1
ATOM 860 C CA . GLU A 1 120 ? 12.68620 43.70737 39.53722 1.000 69.99604 99 GLU A CA 1
ATOM 861 C C . GLU A 1 120 ? 11.16243 43.56594 39.76408 1.000 59.82758 99 GLU A C 1
ATOM 862 O O . GLU A 1 120 ? 10.42262 43.39205 38.79771 1.000 65.61574 99 GLU A O 1
ATOM 868 N N . GLU A 1 121 ? 10.68121 43.63077 40.99397 1.000 50.98227 100 GLU A N 1
ATOM 869 C CA . GLU A 1 121 ? 9.26036 43.52786 41.29067 1.000 52.07351 100 GLU A CA 1
ATOM 870 C C . GLU A 1 121 ? 8.58020 44.87302 41.32586 1.000 58.02002 100 GLU A C 1
ATOM 871 O O . GLU A 1 121 ? 7.37596 44.97427 41.03131 1.000 50.42080 100 GLU A O 1
ATOM 877 N N . ASP A 1 122 ? 9.32048 45.88204 41.68399 1.000 42.60707 101 ASP A N 1
ATOM 878 C CA . ASP A 1 122 ? 8.74222 47.16377 42.03679 1.000 46.40520 101 ASP A CA 1
ATOM 879 C C . ASP A 1 122 ? 9.93327 48.09330 41.94063 1.000 52.28388 101 ASP A C 1
ATOM 880 O O . ASP A 1 122 ? 10.89976 47.92233 42.69857 1.000 55.76284 101 ASP A O 1
ATOM 885 N N . PRO A 1 123 ? 9.95381 49.02132 40.97862 1.000 55.70927 102 PRO A N 1
ATOM 886 C CA . PRO A 1 123 ? 11.17169 49.81455 40.77189 1.000 48.46756 102 PRO A CA 1
ATOM 887 C C . PRO A 1 123 ? 11.36867 50.83616 41.85233 1.000 55.10437 102 PRO A C 1
ATOM 888 O O . PRO A 1 123 ? 12.41349 51.51940 41.87016 1.000 49.87307 102 PRO A O 1
ATOM 892 N N . ASN A 1 124 ? 10.39405 50.98112 42.76361 1.000 43.87086 103 ASN A N 1
ATOM 893 C CA . ASN A 1 124 ? 10.60413 51.85258 43.90616 1.000 45.42090 103 ASN A CA 1
ATOM 894 C C . ASN A 1 124 ? 10.73211 51.03608 45.17873 1.000 44.62404 103 ASN A C 1
ATOM 895 O O . ASN A 1 124 ? 10.66950 51.61542 46.27687 1.000 44.95619 103 ASN A O 1
ATOM 900 N N . ILE A 1 125 ? 10.95617 49.71799 45.05211 1.000 35.54716 104 ILE A N 1
ATOM 901 C CA . ILE A 1 125 ? 11.58388 48.99604 46.17631 1.000 34.56880 104 ILE A CA 1
ATOM 902 C C . ILE A 1 125 ? 12.98272 49.55068 46.38625 1.000 30.51388 104 ILE A C 1
ATOM 903 O O . ILE A 1 125 ? 13.76886 49.70524 45.44346 1.000 35.02612 104 ILE A O 1
ATOM 908 N N . PHE A 1 126 ? 13.29307 49.85735 47.61823 1.000 26.62754 105 PHE A N 1
ATOM 909 C CA . PHE A 1 126 ? 14.64830 50.14944 48.03647 1.000 25.09085 105 PHE A CA 1
ATOM 910 C C . PHE A 1 126 ? 15.07963 49.01588 48.95158 1.000 30.58490 105 PHE A C 1
ATOM 911 O O . PHE A 1 126 ? 14.35208 48.69443 49.89624 1.000 27.08933 105 PHE A O 1
ATOM 919 N N . ALA A 1 127 ? 16.24556 48.40976 48.69162 1.000 26.98950 106 ALA A N 1
ATOM 920 C CA . ALA A 1 127 ? 16.68768 47.27844 49.49698 1.000 26.21731 106 ALA A CA 1
ATOM 921 C C . ALA A 1 127 ? 17.98572 47.59356 50.24183 1.000 24.76582 106 ALA A C 1
ATOM 922 O O . ALA A 1 127 ? 19.01064 47.86286 49.60456 1.000 28.14095 106 ALA A O 1
ATOM 924 N N . TYR A 1 128 ? 17.94786 47.58436 51.57008 1.000 23.24037 107 TYR A N 1
ATOM 925 C CA . TYR A 1 128 ? 19.17721 47.34008 52.33077 1.000 22.90179 107 TYR A CA 1
ATOM 926 C C . TYR A 1 128 ? 19.58005 45.87342 52.16112 1.000 26.53516 107 TYR A C 1
ATOM 927 O O . TYR A 1 128 ? 18.72828 44.97686 52.09007 1.000 24.56794 107 TYR A O 1
ATOM 936 N N . ALA A 1 129 ? 20.87876 45.61167 52.09629 1.000 21.79351 108 ALA A N 1
ATOM 937 C CA . ALA A 1 129 ? 21.31286 44.22229 51.94179 1.000 21.58642 108 ALA A CA 1
ATOM 938 C C . ALA A 1 129 ? 22.65656 44.06259 52.64014 1.000 22.88967 108 ALA A C 1
ATOM 939 O O . ALA A 1 129 ? 23.51724 44.96303 52.56613 1.000 24.38833 108 ALA A O 1
ATOM 941 N N . CYS A 1 130 ? 22.83588 42.94802 53.33223 1.000 21.62253 109 CYS A N 1
ATOM 942 C CA . CYS A 1 130 ? 24.08977 42.85815 54.08237 1.000 21.99747 109 CYS A CA 1
ATOM 943 C C . CYS A 1 130 ? 24.55767 41.42284 54.11145 1.000 24.82992 109 CYS A C 1
ATOM 944 O O . CYS A 1 130 ? 23.76140 40.47662 54.01773 1.000 21.59853 109 CYS A O 1
ATOM 947 N N . ASP A 1 131 ? 25.86903 41.28875 54.28574 1.000 22.16287 110 ASP A N 1
ATOM 948 C CA . ASP A 1 131 ? 26.43637 39.94454 54.40506 1.000 23.97616 110 ASP A CA 1
ATOM 949 C C . ASP A 1 131 ? 27.74100 40.10908 55.16013 1.000 23.71224 110 ASP A C 1
ATOM 950 O O . ASP A 1 131 ? 28.29940 41.19679 55.15641 1.000 23.45397 110 ASP A O 1
ATOM 955 N N . PHE A 1 132 ? 28.22394 39.04856 55.85095 1.000 23.25057 111 PHE A N 1
ATOM 956 C CA . PHE A 1 132 ? 29.52299 39.28785 56.49872 1.000 22.89325 111 PHE A CA 1
ATOM 957 C C . PHE A 1 132 ? 30.71990 38.97222 55.57774 1.000 27.40150 111 PHE A C 1
ATOM 958 O O . PHE A 1 132 ? 31.87907 39.29143 55.94072 1.000 25.19336 111 PHE A O 1
ATOM 966 N N . SER A 1 133 ? 30.47692 38.42074 54.38447 1.000 24.17635 112 SER A N 1
ATOM 967 C CA . SER A 1 133 ? 31.56127 38.13827 53.45058 1.000 25.69603 112 SER A CA 1
ATOM 968 C C . SER A 1 133 ? 31.84063 39.32279 52.53503 1.000 24.11501 112 SER A C 1
ATOM 969 O O . SER A 1 133 ? 30.98680 39.71088 51.72723 1.000 24.04008 112 SER A O 1
ATOM 972 N N . PRO A 1 134 ? 33.03824 39.89040 52.57590 1.000 26.70660 113 PRO A N 1
ATOM 973 C CA . PRO A 1 134 ? 33.31798 40.99852 51.65947 1.000 25.45870 113 PRO A CA 1
ATOM 974 C C . PRO A 1 134 ? 33.27751 40.59167 50.19510 1.000 27.44850 113 PRO A C 1
ATOM 975 O O . PRO A 1 134 ? 32.90701 41.39655 49.31498 1.000 27.10866 113 PRO A O 1
ATOM 979 N N . ARG A 1 135 ? 33.67594 39.35958 49.86640 1.000 22.24975 114 ARG A N 1
ATOM 980 C CA . ARG A 1 135 ? 33.60051 38.98845 48.45520 1.000 25.46969 114 ARG A CA 1
ATOM 981 C C . ARG A 1 135 ? 32.15407 38.87933 47.97666 1.000 29.36600 114 ARG A C 1
ATOM 982 O O . ARG A 1 135 ? 31.84703 39.24353 46.82966 1.000 27.18649 114 ARG A O 1
ATOM 990 N N . ALA A 1 136 ? 31.24299 38.37566 48.82582 1.000 26.62197 115 ALA A N 1
ATOM 991 C CA . ALA A 1 136 ? 29.82647 38.41105 48.45638 1.000 21.06591 115 ALA A CA 1
ATOM 992 C C . ALA A 1 136 ? 29.38395 39.84550 48.15003 1.000 20.33215 115 ALA A C 1
ATOM 993 O O . ALA A 1 136 ? 28.66503 40.09408 47.17254 1.000 25.89815 115 ALA A O 1
ATOM 995 N N . ILE A 1 137 ? 29.77745 40.78996 48.99340 1.000 21.84317 116 ILE A N 1
ATOM 996 C CA . ILE A 1 137 ? 29.34959 42.18024 48.80269 1.000 27.89494 116 ILE A CA 1
ATOM 997 C C . ILE A 1 137 ? 29.88528 42.74855 47.48761 1.000 27.95421 116 ILE A C 1
ATOM 998 O O . ILE A 1 137 ? 29.17189 43.45022 46.74194 1.000 23.83054 116 ILE A O 1
ATOM 1003 N N . GLU A 1 138 ? 31.15203 42.47137 47.19296 1.000 26.13054 117 GLU A N 1
ATOM 1004 C CA . GLU A 1 138 ? 31.69957 42.82652 45.88647 1.000 28.24369 117 GLU A CA 1
ATOM 1005 C C . GLU A 1 138 ? 30.88711 42.21834 44.74563 1.000 32.01362 117 GLU A C 1
ATOM 1006 O O . GLU A 1 138 ? 30.63321 42.88842 43.73461 1.000 33.05488 117 GLU A O 1
ATOM 1012 N N . TYR A 1 139 ? 30.45713 40.95180 44.87571 1.000 25.72836 118 TYR A N 1
ATOM 1013 C CA . TYR A 1 139 ? 29.59334 40.38642 43.83293 1.000 22.78939 118 TYR A CA 1
ATOM 1014 C C . TYR A 1 139 ? 28.31550 41.18898 43.67360 1.000 28.28142 118 TYR A C 1
ATOM 1015 O O . TYR A 1 139 ? 27.83542 41.38782 42.54848 1.000 29.74359 118 TYR A O 1
ATOM 1024 N N . VAL A 1 140 ? 27.67161 41.53263 44.80030 1.000 24.98041 119 VAL A N 1
ATOM 1025 C CA . VAL A 1 140 ? 26.46437 42.35130 44.72433 1.000 25.15208 119 VAL A CA 1
ATOM 1026 C C . VAL A 1 140 ? 26.74809 43.64032 43.95653 1.000 25.59968 119 VAL A C 1
ATOM 1027 O O . VAL A 1 140 ? 25.99117 44.02001 43.05773 1.000 28.39776 119 VAL A O 1
ATOM 1031 N N . LYS A 1 141 ? 27.82255 44.34111 44.33443 1.000 27.31935 120 LYS A N 1
ATOM 1032 C CA . LYS A 1 141 ? 28.09839 45.67341 43.79515 1.000 32.81469 120 LYS A CA 1
ATOM 1033 C C . LYS A 1 141 ? 28.44639 45.63149 42.31910 1.000 32.10683 120 LYS A C 1
ATOM 1034 O O . LYS A 1 141 ? 28.24369 46.62865 41.61196 1.000 35.61754 120 LYS A O 1
ATOM 1040 N N . GLN A 1 142 ? 28.91413 44.48722 41.82194 1.000 31.93797 121 GLN A N 1
ATOM 1041 C CA . GLN A 1 142 ? 29.25504 44.33355 40.41711 1.000 35.17576 121 GLN A CA 1
ATOM 1042 C C . GLN A 1 142 ? 28.16927 43.64247 39.61515 1.000 34.93464 121 GLN A C 1
ATOM 1043 O O . GLN A 1 142 ? 28.37726 43.35549 38.43539 1.000 34.12742 121 GLN A O 1
ATOM 1049 N N . ASN A 1 143 ? 26.98891 43.41113 40.19535 1.000 26.05525 122 ASN A N 1
ATOM 1050 C CA . ASN A 1 143 ? 25.90731 42.84892 39.39587 1.000 30.59764 122 ASN A CA 1
ATOM 1051 C C . ASN A 1 143 ? 25.41241 43.87655 38.37569 1.000 28.87042 122 ASN A C 1
ATOM 1052 O O . ASN A 1 143 ? 25.33090 45.06428 38.68588 1.000 29.37408 122 ASN A O 1
ATOM 1057 N N . PRO A 1 144 ? 25.04716 43.45104 37.17582 1.000 28.80228 123 PRO A N 1
ATOM 1058 C CA . PRO A 1 144 ? 24.43592 44.38579 36.20952 1.000 35.72373 123 PRO A CA 1
ATOM 1059 C C . PRO A 1 144 ? 23.26611 45.17234 36.74186 1.000 34.74795 123 PRO A C 1
ATOM 1060 O O . PRO A 1 144 ? 23.01527 46.28879 36.27770 1.000 36.00236 123 PRO A O 1
ATOM 1064 N N . LEU A 1 145 ? 22.52652 44.62801 37.69564 1.000 36.88495 124 LEU A N 1
ATOM 1065 C CA . LEU A 1 145 ? 21.33895 45.29632 38.20228 1.000 34.80349 124 LEU A CA 1
ATOM 1066 C C . LEU A 1 145 ? 21.63777 46.15137 39.40800 1.000 35.95984 124 LEU A C 1
ATOM 1067 O O . LEU A 1 145 ? 20.72412 46.76782 39.95535 1.000 41.25606 124 LEU A O 1
ATOM 1072 N N . TYR A 1 146 ? 22.87580 46.18646 39.86772 1.000 31.98381 125 TYR A N 1
ATOM 1073 C CA . TYR A 1 146 ? 23.14808 46.96295 41.05606 1.000 33.01736 125 TYR A CA 1
ATOM 1074 C C . TYR A 1 146 ? 23.00227 48.44014 40.74338 1.000 35.42596 125 TYR A C 1
ATOM 1075 O O . TYR A 1 146 ? 23.45504 48.91648 39.69935 1.000 33.28227 125 TYR A O 1
ATOM 1084 N N . ASP A 1 147 ? 22.44680 49.17761 41.69618 1.000 33.34448 126 ASP A N 1
ATOM 1085 C CA . ASP A 1 147 ? 22.19651 50.60436 41.51945 1.000 29.74845 126 ASP A CA 1
ATOM 1086 C C . ASP A 1 147 ? 22.06625 51.19350 42.90892 1.000 31.54399 126 ASP A C 1
ATOM 1087 O O . ASP A 1 147 ? 21.19138 50.75171 43.66818 1.000 31.99059 126 ASP A O 1
ATOM 1092 N N . THR A 1 148 ? 22.93439 52.16011 43.26153 1.000 29.58946 127 THR A N 1
ATOM 1093 C CA . THR A 1 148 ? 22.90314 52.70362 44.62711 1.000 29.85351 127 THR A CA 1
ATOM 1094 C C . THR A 1 148 ? 21.61565 53.44004 44.93766 1.000 31.99461 127 THR A C 1
ATOM 1095 O O . THR A 1 148 ? 21.31843 53.65949 46.11374 1.000 33.35387 127 THR A O 1
ATOM 1099 N N . GLU A 1 149 ? 20.85761 53.85733 43.93267 1.000 26.98504 128 GLU A N 1
ATOM 1100 C CA . GLU A 1 149 ? 19.53000 54.40805 44.19778 1.000 30.02788 128 GLU A CA 1
ATOM 1101 C C . GLU A 1 149 ? 18.48969 53.34452 44.48734 1.000 30.51995 128 GLU A C 1
ATOM 1102 O O . GLU A 1 149 ? 17.33219 53.68370 44.77637 1.000 34.83033 128 GLU A O 1
ATOM 1108 N N . ARG A 1 150 ? 18.83156 52.07652 44.34579 1.000 26.78276 129 ARG A N 1
ATOM 1109 C CA . ARG A 1 150 ? 17.90042 50.99342 44.61247 1.000 25.89582 129 ARG A CA 1
ATOM 1110 C C . ARG A 1 150 ? 18.35234 50.10273 45.78053 1.000 30.17823 129 ARG A C 1
ATOM 1111 O O . ARG A 1 150 ? 17.53095 49.35361 46.33577 1.000 25.61928 129 ARG A O 1
ATOM 1119 N N . CYS A 1 151 ? 19.63323 50.11187 46.10786 1.000 27.79941 130 CYS A N 1
ATOM 1120 C CA . CYS A 1 151 ? 20.26128 49.07495 46.93553 1.000 24.04213 130 CYS A CA 1
ATOM 1121 C C . CYS A 1 151 ? 21.28561 49.77506 47.80213 1.000 28.98179 130 CYS A C 1
ATOM 1122 O O . CYS A 1 151 ? 22.10271 50.52828 47.27337 1.000 33.00257 130 CYS A O 1
ATOM 1125 N N . LYS A 1 152 ? 21.26948 49.54612 49.10909 1.000 26.06219 131 LYS A N 1
ATOM 1126 C CA . LYS A 1 152 ? 22.38479 49.94264 49.98209 1.000 24.63972 131 LYS A CA 1
ATOM 1127 C C . LYS A 1 152 ? 22.95619 48.65067 50.54780 1.000 30.03931 131 LYS A C 1
ATOM 1128 O O . LYS A 1 152 ? 22.29524 47.97607 51.33907 1.000 25.95701 131 LYS A O 1
ATOM 1134 N N . VAL A 1 153 ? 24.16565 48.27969 50.15481 1.000 24.16557 132 VAL A N 1
ATOM 1135 C CA . VAL A 1 153 ? 24.73284 46.99053 50.56923 1.000 24.65409 132 VAL A CA 1
ATOM 1136 C C . VAL A 1 153 ? 25.88876 47.26446 51.52643 1.000 24.79669 132 VAL A C 1
ATOM 1137 O O . VAL A 1 153 ? 26.64462 48.21961 51.33390 1.000 27.55008 132 VAL A O 1
ATOM 1141 N N . PHE A 1 154 ? 26.01876 46.44733 52.57572 1.000 22.38343 133 PHE A N 1
ATOM 1142 C CA . PHE A 1 154 ? 27.06430 46.72130 53.55618 1.000 23.14399 133 PHE A CA 1
ATOM 1143 C C . PHE A 1 154 ? 27.47355 45.43578 54.26036 1.000 26.72610 133 PHE A C 1
ATOM 1144 O O . PHE A 1 154 ? 26.77472 44.41279 54.24170 1.000 21.46293 133 PHE A O 1
ATOM 1152 N N . GLN A 1 155 ? 28.64423 45.50340 54.86798 1.000 23.66718 134 GLN A N 1
ATOM 1153 C CA . GLN A 1 155 ? 29.14743 44.36546 55.59842 1.000 26.87581 134 GLN A CA 1
ATOM 1154 C C . GLN A 1 155 ? 28.58672 44.35998 57.00505 1.000 22.13844 134 GLN A C 1
ATOM 1155 O O . GLN A 1 155 ? 28.60374 45.38026 57.71092 1.000 25.37692 134 GLN A O 1
ATOM 1161 N N . CYS A 1 156 ? 28.13487 43.19284 57.44839 1.000 24.23343 135 CYS A N 1
ATOM 1162 C CA . CYS A 1 156 ? 27.52509 43.08892 58.77794 1.000 23.48675 135 CYS A CA 1
ATOM 1163 C C . CYS A 1 156 ? 27.54413 41.62429 59.19600 1.000 25.10670 135 CYS A C 1
ATOM 1164 O O . CYS A 1 156 ? 27.03697 40.78673 58.45481 1.000 24.45919 135 CYS A O 1
ATOM 1167 N N . ASP A 1 157 ? 28.14487 41.29825 60.34085 1.000 21.41727 136 ASP A N 1
ATOM 1168 C CA . ASP A 1 157 ? 27.98791 39.97500 60.93244 1.000 23.06824 136 ASP A CA 1
ATOM 1169 C C . ASP A 1 157 ? 26.75333 40.10116 61.81755 1.000 19.55721 136 ASP A C 1
ATOM 1170 O O . ASP A 1 157 ? 26.79628 40.77336 62.85643 1.000 23.77708 136 ASP A O 1
ATOM 1175 N N . LEU A 1 158 ? 25.65893 39.42788 61.40875 1.000 22.26514 137 LEU A N 1
ATOM 1176 C CA . LEU A 1 158 ? 24.35470 39.61679 62.05165 1.000 18.80692 137 LEU A CA 1
ATOM 1177 C C . LEU A 1 158 ? 24.34505 39.21801 63.51374 1.000 22.65925 137 LEU A C 1
ATOM 1178 O O . LEU A 1 158 ? 23.41368 39.59362 64.23688 1.000 20.88782 137 LEU A O 1
ATOM 1183 N N . THR A 1 159 ? 25.28016 38.36883 63.95309 1.000 22.22165 138 THR A N 1
ATOM 1184 C CA . THR A 1 159 ? 25.25913 37.98635 65.35414 1.000 19.34046 138 THR A CA 1
ATOM 1185 C C . THR A 1 159 ? 25.88427 39.01721 66.25002 1.000 26.02307 138 THR A C 1
ATOM 1186 O O . THR A 1 159 ? 25.76753 38.87972 67.47573 1.000 28.13679 138 THR A O 1
ATOM 1190 N N . LYS A 1 160 ? 26.57917 40.01969 65.69005 1.000 25.02264 139 LYS A N 1
ATOM 1191 C CA . LYS A 1 160 ? 27.21098 40.98276 66.59746 1.000 27.87690 139 LYS A CA 1
ATOM 1192 C C . LYS A 1 160 ? 27.36499 42.41917 66.10796 1.000 30.21462 139 LYS A C 1
ATOM 1193 O O . LYS A 1 160 ? 27.78596 43.26272 66.90062 1.000 27.13054 139 LYS A O 1
ATOM 1199 N N . ASP A 1 161 ? 27.14764 42.71352 64.82904 1.000 22.65358 140 ASP A N 1
ATOM 1200 C CA . ASP A 1 161 ? 27.21018 44.09556 64.34656 1.000 23.94570 140 ASP A CA 1
ATOM 1201 C C . ASP A 1 161 ? 25.78869 44.64123 64.27543 1.000 22.91580 140 ASP A C 1
ATOM 1202 O O . ASP A 1 161 ? 24.91099 43.98619 63.69326 1.000 23.47264 140 ASP A O 1
ATOM 1207 N N . ASP A 1 162 ? 25.56626 45.82364 64.86598 1.000 23.96130 141 ASP A N 1
ATOM 1208 C CA . ASP A 1 162 ? 24.22217 46.39864 64.97846 1.000 23.58031 141 ASP A CA 1
ATOM 1209 C C . ASP A 1 162 ? 23.76597 46.84700 63.59972 1.000 22.78478 141 ASP A C 1
ATOM 1210 O O . ASP A 1 162 ? 24.44758 47.65402 62.96547 1.000 22.90323 141 ASP A O 1
ATOM 1215 N N . LEU A 1 163 ? 22.63353 46.30356 63.12393 1.000 22.12278 142 LEU A N 1
ATOM 1216 C CA . LEU A 1 163 ? 22.07594 46.71702 61.83732 1.000 23.57999 142 LEU A CA 1
ATOM 1217 C C . LEU A 1 163 ? 21.79657 48.21083 61.81734 1.000 20.93791 142 LEU A C 1
ATOM 1218 O O . LEU A 1 163 ? 21.83716 48.84444 60.74939 1.000 23.00060 142 LEU A O 1
ATOM 1223 N N . LEU A 1 164 ? 21.52191 48.78676 62.98989 1.000 22.36310 143 LEU A N 1
ATOM 1224 C CA . LEU A 1 164 ? 21.21959 50.21984 63.08602 1.000 23.05622 143 LEU A CA 1
ATOM 1225 C C . LEU A 1 164 ? 22.41686 51.09129 62.73284 1.000 28.85664 143 LEU A C 1
ATOM 1226 O O . LEU A 1 164 ? 22.24331 52.29748 62.52350 1.000 26.56286 143 LEU A O 1
ATOM 1231 N N . ASP A 1 165 ? 23.61632 50.51996 62.63996 1.000 24.31846 144 ASP A N 1
ATOM 1232 C CA . ASP A 1 165 ? 24.74036 51.30652 62.14105 1.000 21.63151 144 ASP A CA 1
ATOM 1233 C C . ASP A 1 165 ? 24.51015 51.74645 60.71021 1.000 29.28339 144 ASP A C 1
ATOM 1234 O O . ASP A 1 165 ? 25.10064 52.73283 60.26408 1.000 27.68990 144 ASP A O 1
ATOM 1239 N N . HIS A 1 166 ? 23.70238 51.01122 59.95630 1.000 22.63255 145 HIS A N 1
ATOM 1240 C CA . HIS A 1 166 ? 23.46427 51.32096 58.54863 1.000 23.95975 145 HIS A CA 1
ATOM 1241 C C . HIS A 1 166 ? 21.98921 51.46605 58.18720 1.000 30.17669 145 HIS A C 1
ATOM 1242 O O . HIS A 1 166 ? 21.69686 51.99670 57.11586 1.000 30.16635 145 HIS A O 1
ATOM 1249 N N . VAL A 1 167 ? 21.06611 50.97447 59.00058 1.000 25.87712 146 VAL A N 1
ATOM 1250 C CA . VAL A 1 167 ? 19.65244 50.92755 58.65098 1.000 22.98859 146 VAL A CA 1
ATOM 1251 C C . VAL A 1 167 ? 18.90508 51.73709 59.70668 1.000 23.95927 146 VAL A C 1
ATOM 1252 O O . VAL A 1 167 ? 19.01535 51.44103 60.90184 1.000 26.35699 146 VAL A O 1
ATOM 1256 N N . PRO A 1 168 ? 18.12340 52.76474 59.34792 1.000 25.89963 147 PRO A N 1
ATOM 1257 C CA . PRO A 1 168 ? 17.41279 53.52051 60.37379 1.000 23.77556 147 PRO A CA 1
ATOM 1258 C C . PRO A 1 168 ? 16.41936 52.62540 61.09947 1.000 25.20614 147 PRO A C 1
ATOM 1259 O O . PRO A 1 168 ? 15.80694 51.73809 60.48339 1.000 28.10203 147 PRO A O 1
ATOM 1263 N N . PRO A 1 169 ? 16.21564 52.84934 62.39805 1.000 28.24976 148 PRO A N 1
ATOM 1264 C CA . PRO A 1 169 ? 15.29274 52.00106 63.17935 1.000 27.79132 148 PRO A CA 1
ATOM 1265 C C . PRO A 1 169 ? 13.86012 52.04686 62.64080 1.000 30.91462 148 PRO A C 1
ATOM 1266 O O . PRO A 1 169 ? 13.37301 53.08020 62.15489 1.000 27.76372 148 PRO A O 1
ATOM 1270 N N . GLU A 1 170 ? 13.20571 50.88773 62.68456 1.000 24.77498 149 GLU A N 1
ATOM 1271 C CA . GLU A 1 170 ? 11.79494 50.75125 62.30956 1.000 24.54780 149 GLU A CA 1
ATOM 1272 C C . GLU A 1 170 ? 11.49543 51.38920 60.94606 1.000 28.91743 149 GLU A C 1
ATOM 1273 O O . GLU A 1 170 ? 10.51076 52.10632 60.75457 1.000 27.45367 149 GLU A O 1
ATOM 1279 N N . SER A 1 171 ? 12.35316 51.09819 59.96959 1.000 26.32256 150 SER A N 1
ATOM 1280 C CA . SER A 1 171 ? 12.20423 51.71433 58.66438 1.000 24.65286 150 SER A CA 1
ATOM 1281 C C . SER A 1 171 ? 11.98285 50.68409 57.58902 1.000 26.06182 150 SER A C 1
ATOM 1282 O O . SER A 1 171 ? 11.84099 51.03686 56.42748 1.000 27.96540 150 SER A O 1
ATOM 1285 N N . VAL A 1 172 ? 11.92175 49.40597 57.93603 1.000 23.07105 151 VAL A N 1
ATOM 1286 C CA . VAL A 1 172 ? 11.94417 48.35203 56.94079 1.000 22.11682 151 VAL A CA 1
ATOM 1287 C C . VAL A 1 172 ? 10.54855 47.72612 56.86227 1.000 24.92543 151 VAL A C 1
ATOM 1288 O O . VAL A 1 172 ? 9.97610 47.33833 57.89244 1.000 27.57410 151 VAL A O 1
ATOM 1292 N N . ASP A 1 173 ? 10.03161 47.58526 55.64913 1.000 24.63485 152 ASP A N 1
ATOM 1293 C CA . ASP A 1 173 ? 8.69876 47.00668 55.44921 1.000 27.82857 152 ASP A CA 1
ATOM 1294 C C . ASP A 1 173 ? 8.73417 45.50058 55.42715 1.000 31.13066 152 ASP A C 1
ATOM 1295 O O . ASP A 1 173 ? 7.70839 44.85270 55.70145 1.000 27.10100 152 ASP A O 1
ATOM 1300 N N . VAL A 1 174 ? 9.84608 44.91438 55.00538 1.000 23.99812 153 VAL A N 1
ATOM 1301 C CA . VAL A 1 174 ? 9.91781 43.44352 55.05468 1.000 22.67784 153 VAL A CA 1
ATOM 1302 C C . VAL A 1 174 ? 11.37746 43.04486 55.19019 1.000 25.25716 153 VAL A C 1
ATOM 1303 O O . VAL A 1 174 ? 12.24120 43.65177 54.54113 1.000 26.77009 153 VAL A O 1
ATOM 1307 N N . VAL A 1 175 ? 11.65453 42.04167 56.03909 1.000 22.42963 154 VAL A N 1
ATOM 1308 C CA . VAL A 1 175 ? 13.01551 41.47069 56.13095 1.000 21.40888 154 VAL A CA 1
ATOM 1309 C C . VAL A 1 175 ? 12.99718 40.06842 55.52524 1.000 24.93803 154 VAL A C 1
ATOM 1310 O O . VAL A 1 175 ? 12.15034 39.25707 55.89536 1.000 23.67904 154 VAL A O 1
ATOM 1314 N N . MET A 1 176 ? 13.96040 39.75583 54.63860 1.000 21.64122 155 MET A N 1
ATOM 1315 C CA . MET A 1 176 ? 14.10989 38.40692 54.09360 1.000 21.57215 155 MET A CA 1
ATOM 1316 C C . MET A 1 176 ? 15.22424 37.73212 54.86390 1.000 25.56781 155 MET A C 1
ATOM 1317 O O . MET A 1 176 ? 16.31046 38.31660 55.03873 1.000 22.69071 155 MET A O 1
ATOM 1322 N N . LEU A 1 177 ? 14.97424 36.48321 55.27402 1.000 22.94554 156 LEU A N 1
ATOM 1323 C CA . LEU A 1 177 ? 15.96051 35.71167 56.02458 1.000 21.55839 156 LEU A CA 1
ATOM 1324 C C . LEU A 1 177 ? 15.93555 34.28913 55.42902 1.000 22.69912 156 LEU A C 1
ATOM 1325 O O . LEU A 1 177 ? 15.25322 33.37101 55.90627 1.000 22.87450 156 LEU A O 1
ATOM 1330 N N . ILE A 1 178 ? 16.69335 34.11442 54.34557 1.000 20.36953 157 ILE A N 1
ATOM 1331 C CA . ILE A 1 178 ? 16.52504 33.02194 53.38553 1.000 21.84145 157 ILE A CA 1
ATOM 1332 C C . ILE A 1 178 ? 17.81925 32.20905 53.33369 1.000 20.44758 157 ILE A C 1
ATOM 1333 O O . ILE A 1 178 ? 18.81477 32.64402 52.73616 1.000 23.73927 157 ILE A O 1
ATOM 1338 N N . PHE A 1 179 ? 17.78427 30.99601 53.88151 1.000 21.20772 158 PHE A N 1
ATOM 1339 C CA . PHE A 1 179 ? 18.95878 30.12293 53.95806 1.000 21.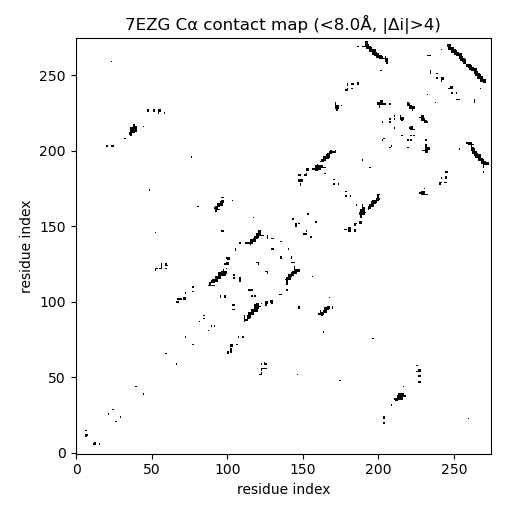69192 158 PHE A CA 1
ATOM 1340 C C . PHE A 1 179 ? 20.15316 30.80356 54.64146 1.000 24.02354 158 PHE A C 1
ATOM 1341 O O . PHE A 1 179 ? 21.31268 30.56524 54.29257 1.000 24.16901 158 PHE A O 1
ATOM 1349 N N . VAL A 1 180 ? 19.88612 31.64685 55.62315 1.000 20.82082 159 VAL A N 1
ATOM 1350 C CA . VAL A 1 180 ? 20.91679 32.35186 56.37548 1.000 20.69539 159 VAL A CA 1
ATOM 1351 C C . VAL A 1 180 ? 21.02087 31.82376 57.80180 1.000 23.36403 159 VAL A C 1
ATOM 1352 O O . VAL A 1 180 ? 22.10861 31.48068 58.27033 1.000 20.88291 159 VAL A O 1
ATOM 1356 N N . LEU A 1 181 ? 19.88799 31.76495 58.51746 1.000 22.25590 160 LEU A N 1
ATOM 1357 C CA . LEU A 1 181 ? 19.95303 31.41096 59.93330 1.000 23.91207 160 LEU A CA 1
ATOM 1358 C C . LEU A 1 181 ? 20.52956 30.01129 60.13877 1.000 22.94911 160 LEU A C 1
ATOM 1359 O O . LEU A 1 181 ? 21.18096 29.76374 61.15584 1.000 23.29353 160 LEU A O 1
ATOM 1364 N N . SER A 1 182 ? 20.33203 29.09056 59.18274 1.000 18.48231 161 SER A N 1
ATOM 1365 C CA . SER A 1 182 ? 20.91206 27.75559 59.36837 1.000 20.06213 161 SER A CA 1
ATOM 1366 C C . SER A 1 182 ? 22.44607 27.75643 59.37867 1.000 21.51675 161 SER A C 1
ATOM 1367 O O . SER A 1 182 ? 23.05255 26.71173 59.71796 1.000 24.37301 161 SER A O 1
ATOM 1370 N N . ALA A 1 183 ? 23.07775 28.86343 59.00178 1.000 22.06480 162 ALA A N 1
ATOM 1371 C CA . ALA A 1 183 ? 24.53780 28.97774 58.95328 1.000 23.36568 162 ALA A CA 1
ATOM 1372 C C . ALA A 1 183 ? 25.11307 29.49531 60.26127 1.000 23.44362 162 ALA A C 1
ATOM 1373 O O . ALA A 1 183 ? 26.34184 29.56266 60.42383 1.000 22.94741 162 ALA A O 1
ATOM 1375 N N . VAL A 1 184 ? 24.24197 29.88386 61.17678 1.000 21.58245 163 VAL A N 1
ATOM 1376 C CA . VAL A 1 184 ? 24.58039 30.54582 62.42255 1.000 22.75045 163 VAL A CA 1
ATOM 1377 C C . VAL A 1 184 ? 24.53039 29.50867 63.51542 1.000 25.55934 163 VAL A C 1
ATOM 1378 O O . VAL A 1 184 ? 23.70107 28.59422 63.48682 1.000 24.25679 163 VAL A O 1
ATOM 1382 N N . HIS A 1 185 ? 25.39844 29.65742 64.50668 1.000 20.15013 164 HIS A N 1
ATOM 1383 C CA . HIS A 1 185 ? 25.37518 28.70884 65.61383 1.000 24.70673 164 HIS A CA 1
ATOM 1384 C C . HIS A 1 185 ? 24.00754 28.74588 66.29276 1.000 24.36066 164 HIS A C 1
ATOM 1385 O O . HIS A 1 185 ? 23.49192 29.83304 66.56634 1.000 24.66579 164 HIS A O 1
ATOM 1392 N N . PRO A 1 186 ? 23.40751 27.60196 66.62126 1.000 21.43209 165 PRO A N 1
ATOM 1393 C CA . PRO A 1 186 ? 22.08730 27.65260 67.28706 1.000 22.74851 165 PRO A CA 1
ATOM 1394 C C . PRO A 1 186 ? 22.06100 28.49915 68.53610 1.000 25.57958 165 PRO A C 1
ATOM 1395 O O . PRO A 1 186 ? 21.04251 29.14849 68.82731 1.000 26.16939 165 PRO A O 1
ATOM 1399 N N . ASP A 1 187 ? 23.16025 28.53671 69.29373 1.000 23.75589 166 ASP A N 1
ATOM 1400 C CA . ASP A 1 187 ? 23.18983 29.40330 70.47165 1.000 25.13859 166 ASP A CA 1
ATOM 1401 C C . ASP A 1 187 ? 23.17758 30.90168 70.12435 1.000 21.90954 166 ASP A C 1
ATOM 1402 O O . ASP A 1 187 ? 22.89916 31.72884 71.02433 1.000 26.15240 166 ASP A O 1
ATOM 1407 N N . LYS A 1 188 ? 23.50352 31.28530 68.88415 1.000 22.28106 167 LYS A N 1
ATOM 1408 C CA . LYS A 1 188 ? 23.54634 32.69249 68.49452 1.000 22.00053 167 LYS A CA 1
ATOM 1409 C C . LYS A 1 188 ? 22.36527 33.09825 67.60745 1.000 23.61500 167 LYS A C 1
ATOM 1410 O O . LYS A 1 188 ? 22.26977 34.27592 67.19336 1.000 22.22551 167 LYS A O 1
ATOM 1416 N N . MET A 1 189 ? 21.52169 32.13541 67.20651 1.000 21.01790 168 MET A N 1
ATOM 1417 C CA . MET A 1 189 ? 20.44846 32.49747 66.27739 1.000 22.22918 168 MET A CA 1
ATOM 1418 C C . MET A 1 189 ? 19.56505 33.58321 66.87635 1.000 19.72059 168 MET A C 1
ATOM 1419 O O . MET A 1 189 ? 19.09545 34.48842 66.16728 1.000 21.11130 168 MET A O 1
ATOM 1424 N N . HIS A 1 190 ? 19.31457 33.50903 68.19995 1.000 19.20133 169 HIS A N 1
ATOM 1425 C CA . HIS A 1 190 ? 18.44665 34.53311 68.79123 1.000 18.57791 169 HIS A CA 1
ATOM 1426 C C . HIS A 1 190 ? 19.03310 35.93073 68.63917 1.000 24.74281 169 HIS A C 1
ATOM 1427 O O . HIS A 1 190 ? 18.27877 36.91508 68.55089 1.000 23.34903 169 HIS A O 1
ATOM 1434 N N . LEU A 1 191 ? 20.36642 36.03697 68.57878 1.000 21.35523 170 LEU A N 1
ATOM 1435 C CA . LEU A 1 191 ? 20.98284 37.35643 68.45919 1.000 17.50908 170 LEU A CA 1
ATOM 1436 C C . LEU A 1 191 ? 20.63874 37.94281 67.11635 1.000 23.74574 170 LEU A C 1
ATOM 1437 O O . LEU A 1 191 ? 20.35143 39.14658 67.00109 1.000 23.20801 170 LEU A O 1
ATOM 1442 N N . VAL A 1 192 ? 20.69937 37.09203 66.08779 1.000 19.27524 171 VAL A N 1
ATOM 1443 C CA . VAL A 1 192 ? 20.34484 37.56925 64.74617 1.000 19.27872 171 VAL A CA 1
ATOM 1444 C C . VAL A 1 192 ? 18.92881 38.16142 64.74779 1.000 22.43087 171 VAL A C 1
ATOM 1445 O O . VAL A 1 192 ? 18.65155 39.20286 64.13892 1.000 19.51855 171 VAL A O 1
ATOM 1449 N N . LEU A 1 193 ? 17.99089 37.44868 65.35912 1.000 20.28555 172 LEU A N 1
ATOM 1450 C CA . LEU A 1 193 ? 16.59918 37.92789 65.27014 1.000 21.29558 172 LEU A CA 1
ATOM 1451 C C . LEU A 1 193 ? 16.37888 39.17544 66.10728 1.000 25.32969 172 LEU A C 1
ATOM 1452 O O . LEU A 1 193 ? 15.53418 40.01937 65.77468 1.000 22.02388 172 LEU A O 1
ATOM 1457 N N . GLN A 1 194 ? 17.08117 39.28428 67.24489 1.000 18.32814 173 GLN A N 1
ATOM 1458 C CA . GLN A 1 194 ? 17.00086 40.51337 68.02759 1.000 18.96504 173 GLN A CA 1
ATOM 1459 C C . GLN A 1 194 ? 17.59075 41.70495 67.27752 1.000 23.22886 173 GLN A C 1
ATOM 1460 O O . GLN A 1 194 ? 17.10223 42.84289 67.40905 1.000 23.41206 173 GLN A O 1
ATOM 1466 N N . ASN A 1 195 ? 18.65571 41.46817 66.51251 1.000 21.28785 174 ASN A N 1
ATOM 1467 C CA . ASN A 1 195 ? 19.27630 42.53355 65.73762 1.000 21.48790 174 ASN A CA 1
ATOM 1468 C C . ASN A 1 195 ? 18.28692 43.02261 64.67497 1.000 23.29341 174 ASN A C 1
ATOM 1469 O O . ASN A 1 195 ? 17.98990 44.22557 64.55903 1.000 19.54788 174 ASN A O 1
ATOM 1474 N N . ILE A 1 196 ? 17.68013 42.06954 63.96947 1.000 19.51756 175 ILE A N 1
ATOM 1475 C CA . ILE A 1 196 ? 16.70112 42.36803 62.91489 1.000 20.68989 175 ILE A CA 1
ATOM 1476 C C . ILE A 1 196 ? 15.46439 43.09754 63.46435 1.000 21.47964 175 ILE A C 1
ATOM 1477 O O . ILE A 1 196 ? 14.91128 44.01387 62.82397 1.000 21.05170 175 ILE A O 1
ATOM 1482 N N . TYR A 1 197 ? 15.00599 42.68741 64.63829 1.000 20.32899 176 TYR A N 1
ATOM 1483 C CA . TYR A 1 197 ? 13.80518 43.29030 65.22866 1.000 22.52667 176 TYR A CA 1
ATOM 1484 C C . TYR A 1 197 ? 13.83604 44.81449 65.18916 1.000 23.74242 176 TYR A C 1
ATOM 1485 O O . TYR A 1 197 ? 12.79747 45.47188 64.98088 1.000 22.48147 176 TYR A O 1
ATOM 1494 N N . LYS A 1 198 ? 14.99953 45.41425 65.42241 1.000 26.19830 177 LYS A N 1
ATOM 1495 C CA . LYS A 1 198 ? 15.02606 46.85468 65.58362 1.000 26.28464 177 LYS A CA 1
ATOM 1496 C C . LYS A 1 198 ? 14.87244 47.61346 64.26950 1.000 24.58495 177 LYS A C 1
ATOM 1497 O O . LYS A 1 198 ? 14.44527 48.77476 64.30965 1.000 25.73666 177 LYS A O 1
ATOM 1503 N N . VAL A 1 199 ? 15.17864 47.00134 63.11658 1.000 19.60696 178 VAL A N 1
ATOM 1504 C CA . VAL A 1 199 ? 14.98982 47.68601 61.83359 1.000 25.11658 178 VAL A CA 1
ATOM 1505 C C . VAL A 1 199 ? 13.59041 47.50398 61.26600 1.000 26.40971 178 VAL A C 1
ATOM 1506 O O . VAL A 1 199 ? 13.16907 48.28178 60.39468 1.000 24.00036 178 VAL A O 1
ATOM 1510 N N . LEU A 1 200 ? 12.86054 46.51669 61.72632 1.000 22.66554 179 LEU A N 1
ATOM 1511 C CA . LEU A 1 200 ? 11.55919 46.21535 61.17384 1.000 25.33086 179 LEU A CA 1
ATOM 1512 C C . LEU A 1 200 ? 10.47769 47.16762 61.70463 1.000 22.83882 179 LEU A C 1
ATOM 1513 O O . LEU A 1 200 ? 10.44178 47.49040 62.90564 1.000 24.02878 179 LEU A O 1
ATOM 1518 N N . LYS A 1 201 ? 9.58467 47.62103 60.80303 1.000 23.17356 180 LYS A N 1
ATOM 1519 C CA . LYS A 1 201 ? 8.45884 48.45845 61.25760 1.000 24.01855 180 LYS A CA 1
ATOM 1520 C C . LYS A 1 201 ? 7.50265 47.62356 62.11031 1.000 24.35825 180 LYS A C 1
ATOM 1521 O O . LYS A 1 201 ? 7.25649 46.46602 61.78978 1.000 26.14814 180 LYS A O 1
ATOM 1527 N N . PRO A 1 202 ? 6.92844 48.19127 63.16579 1.000 26.78823 181 PRO A N 1
ATOM 1528 C CA . PRO A 1 202 ? 5.85671 47.48856 63.87284 1.000 25.17580 181 PRO A CA 1
ATOM 1529 C C . PRO A 1 202 ? 4.76365 47.10846 62.88920 1.000 26.84032 181 PRO A C 1
ATOM 1530 O O . PRO A 1 202 ? 4.43036 47.87496 61.97612 1.000 23.59504 181 PRO A O 1
ATOM 1534 N N . GLY A 1 203 ? 4.20207 45.91097 63.05109 1.000 26.24744 182 GLY A N 1
ATOM 1535 C CA . GLY A 1 203 ? 3.19907 45.47298 62.08922 1.000 26.46815 182 GLY A CA 1
ATOM 1536 C C . GLY A 1 203 ? 3.73267 44.80879 60.83527 1.000 29.99858 182 GLY A C 1
ATOM 1537 O O . GLY A 1 203 ? 2.92538 44.30597 60.02199 1.000 26.89403 182 GLY A O 1
ATOM 1538 N N . LYS A 1 204 ? 5.05597 44.73589 60.66199 1.000 23.53843 183 LYS A N 1
ATOM 1539 C CA . LYS A 1 204 ? 5.64387 44.15242 59.45510 1.000 22.34631 183 LYS A CA 1
ATOM 1540 C C . LYS A 1 204 ? 6.38919 42.87355 59.82999 1.000 23.14593 183 LYS A C 1
ATOM 1541 O O . LYS A 1 204 ? 6.58295 42.56333 61.00404 1.000 22.97199 183 LYS A O 1
ATOM 1547 N N . SER A 1 205 ? 6.82840 42.13361 58.82637 1.000 20.86393 184 SER A N 1
ATOM 1548 C CA . SER A 1 205 ? 7.23409 40.75271 59.05251 1.000 22.55212 184 SER A CA 1
ATOM 1549 C C . SER A 1 205 ? 8.62120 40.40774 58.52708 1.000 25.91645 184 SER A C 1
ATOM 1550 O O . SER A 1 205 ? 9.17761 41.05291 57.62642 1.000 21.25648 184 SER A O 1
ATOM 1553 N N . VAL A 1 206 ? 9.15103 39.34649 59.12849 1.000 21.87830 185 VAL A N 1
ATOM 1554 C CA . VAL A 1 206 ? 10.25782 38.56761 58.57798 1.000 18.67864 185 VAL A CA 1
ATOM 1555 C C . VAL A 1 206 ? 9.66990 37.42986 57.74515 1.000 24.25912 185 VAL A C 1
ATOM 1556 O O . VAL A 1 206 ? 8.81749 36.67091 58.22832 1.000 22.92693 185 VAL A O 1
ATOM 1560 N N . LEU A 1 207 ? 10.13949 37.31095 56.50272 1.000 19.33855 186 LEU A N 1
ATOM 1561 C CA . LEU A 1 207 ? 9.87817 36.16522 55.64509 1.000 21.62019 186 LEU A CA 1
ATOM 1562 C C . LEU A 1 207 ? 11.07981 35.23848 55.72780 1.000 22.48529 186 LEU A C 1
ATOM 1563 O O . LEU A 1 207 ? 12.19783 35.62454 55.35679 1.000 23.90264 186 LEU A O 1
ATOM 1568 N N . PHE A 1 208 ? 10.84381 34.02148 56.21623 1.000 23.74866 187 PHE A N 1
ATOM 1569 C CA . PHE A 1 208 ? 11.90618 33.08154 56.55090 1.000 20.57993 187 PHE A CA 1
ATOM 1570 C C . PHE A 1 208 ? 11.80898 31.89016 55.64392 1.000 23.86754 187 PHE A C 1
ATOM 1571 O O . PHE A 1 208 ? 10.70808 31.38437 55.38148 1.000 25.18644 187 PHE A O 1
ATOM 1579 N N . ARG A 1 209 ? 12.95484 31.39811 55.19310 1.000 22.16189 188 ARG A N 1
ATOM 1580 C CA . ARG A 1 209 ? 12.94098 30.09623 54.52026 1.000 23.09180 188 ARG A CA 1
ATOM 1581 C C . ARG A 1 209 ? 14.26717 29.43386 54.81370 1.000 22.55968 188 ARG A C 1
ATOM 1582 O O . ARG A 1 209 ? 15.28124 30.13346 54.74399 1.000 25.70902 188 ARG A O 1
ATOM 1590 N N . ASP A 1 210 ? 14.27774 28.12518 55.10749 1.000 24.59739 189 ASP A N 1
ATOM 1591 C CA . ASP A 1 210 ? 15.57608 27.49168 55.39631 1.000 24.00907 189 ASP A CA 1
ATOM 1592 C C . ASP A 1 210 ? 15.43700 25.97013 55.36207 1.000 29.42606 189 ASP A C 1
ATOM 1593 O O . ASP A 1 210 ? 14.34688 25.41254 55.14857 1.000 26.43062 189 ASP A O 1
ATOM 1598 N N . TYR A 1 211 ? 16.56446 25.29698 55.60863 1.000 24.68286 190 TYR A N 1
ATOM 1599 C CA . TYR A 1 211 ? 16.57940 23.84217 55.65980 1.000 24.38557 190 TYR A CA 1
ATOM 1600 C C . TYR A 1 211 ? 15.70943 23.32997 56.78043 1.000 25.79991 190 TYR A C 1
ATOM 1601 O O . TYR A 1 211 ? 15.75534 23.84946 57.89953 1.000 24.99592 190 TYR A O 1
ATOM 1610 N N . GLY A 1 212 ? 14.97103 22.24147 56.50635 1.000 24.40654 191 GLY A N 1
ATOM 1611 C CA . GLY A 1 212 ? 14.15761 21.60567 57.51866 1.000 22.65862 191 GLY A CA 1
ATOM 1612 C C . GLY A 1 212 ? 14.61975 20.18955 57.87368 1.000 26.81610 191 GLY A C 1
ATOM 1613 O O . GLY A 1 212 ? 15.34857 19.54259 57.13975 1.000 29.35901 191 GLY A O 1
ATOM 1614 N N . LEU A 1 213 ? 14.12538 19.70928 59.01405 1.000 27.94267 192 LEU A N 1
ATOM 1615 C CA . LEU A 1 213 ? 14.52511 18.41752 59.54623 1.000 25.80142 192 LEU A CA 1
ATOM 1616 C C . LEU A 1 213 ? 14.34275 17.33074 58.49603 1.000 32.01693 192 LEU A C 1
ATOM 1617 O O . LEU A 1 213 ? 13.28551 17.23853 57.85944 1.000 31.99241 192 LEU A O 1
ATOM 1622 N N . TYR A 1 214 ? 15.39495 16.52837 58.31028 1.000 35.01710 193 TYR A N 1
ATOM 1623 C CA . TYR A 1 214 ? 15.40185 15.35395 57.43014 1.000 34.64587 193 TYR A CA 1
ATOM 1624 C C . TYR A 1 214 ? 15.34571 15.73843 55.97629 1.000 40.86881 193 TYR A C 1
ATOM 1625 O O . TYR A 1 214 ? 14.96913 14.91683 55.13249 1.000 39.09038 193 TYR A O 1
ATOM 1634 N N . ASP A 1 215 ? 15.71980 16.98261 55.65781 1.000 33.50297 194 ASP A N 1
ATOM 1635 C CA . ASP A 1 215 ? 16.05228 17.31360 54.27309 1.000 34.11915 194 ASP A CA 1
ATOM 1636 C C . ASP A 1 215 ? 17.18178 16.41676 53.74835 1.000 35.51891 194 ASP A C 1
ATOM 1637 O O . ASP A 1 215 ? 18.03368 15.92788 54.49914 1.000 33.12856 194 ASP A O 1
ATOM 1642 N N . HIS A 1 216 ? 17.21164 16.25317 52.42174 1.000 39.10807 195 HIS A N 1
ATOM 1643 C CA . HIS A 1 216 ? 18.11788 15.28629 51.79298 1.000 43.93302 195 HIS A CA 1
ATOM 1644 C C . HIS A 1 216 ? 19.55867 15.51281 52.23297 1.000 44.77662 195 HIS A C 1
ATOM 1645 O O . HIS A 1 216 ? 20.30176 14.56322 52.53843 1.000 40.25028 195 HIS A O 1
ATOM 1652 N N . ALA A 1 217 ? 19.95447 16.78129 52.30120 1.000 38.79048 196 ALA A N 1
ATOM 1653 C CA . ALA A 1 217 ? 21.31084 17.13036 52.70241 1.000 37.57636 196 ALA A CA 1
ATOM 1654 C C . ALA A 1 217 ? 21.65183 16.53670 54.06106 1.000 43.36627 196 ALA A C 1
ATOM 1655 O O . ALA A 1 217 ? 22.73681 15.97750 54.24966 1.000 42.85747 196 ALA A O 1
ATOM 1657 N N . MET A 1 218 ? 20.72150 16.64296 55.02401 1.000 34.27424 197 MET A N 1
ATOM 1658 C CA . MET A 1 218 ? 20.94991 16.09603 56.36206 1.000 36.30814 197 MET A CA 1
ATOM 1659 C C . MET A 1 218 ? 21.18960 14.59911 56.30346 1.000 43.42231 197 MET A C 1
ATOM 1660 O O . MET A 1 218 ? 22.03626 14.06550 57.02524 1.000 45.30730 197 MET A O 1
ATOM 1665 N N . LEU A 1 219 ? 20.42327 13.90134 55.47027 1.000 46.47456 198 LEU A N 1
ATOM 1666 C CA . LEU A 1 219 ? 20.54748 12.45201 55.38818 1.000 47.73699 198 LEU A CA 1
ATOM 1667 C C . LEU A 1 219 ? 21.84356 12.03343 54.71921 1.000 44.62512 198 LEU A C 1
ATOM 1668 O O . LEU A 1 219 ? 22.33607 10.93876 55.00636 1.000 51.70317 198 LEU A O 1
ATOM 1673 N N . ARG A 1 220 ? 22.41653 12.88134 53.85083 1.000 45.16095 199 ARG A N 1
ATOM 1674 C CA . ARG A 1 220 ? 23.65901 12.53421 53.16290 1.000 50.85850 199 ARG A CA 1
ATOM 1675 C C . ARG A 1 220 ? 24.92455 12.77869 54.00141 1.000 63.88130 199 ARG A C 1
ATOM 1676 O O . ARG A 1 220 ? 25.95911 12.14453 53.73033 1.000 58.44498 199 ARG A O 1
ATOM 1678 N N . PHE A 1 221 ? 24.88498 13.65272 55.01845 1.000 43.88087 200 PHE A N 1
ATOM 1679 C CA . PHE A 1 221 ? 26.10147 13.93250 55.78159 1.000 54.91847 200 PHE A CA 1
ATOM 1680 C C . PHE A 1 221 ? 26.61267 12.67024 56.45863 1.000 58.10556 200 PHE A C 1
ATOM 1681 O O . PHE A 1 221 ? 25.84299 11.86354 56.98728 1.000 58.97579 200 PHE A O 1
ATOM 1689 N N . LYS A 1 222 ? 27.93304 12.54093 56.51317 1.000 61.95080 201 LYS A N 1
ATOM 1690 C CA . LYS A 1 222 ? 28.50834 11.30053 57.01032 1.000 62.17541 201 LYS A CA 1
ATOM 1691 C C . LYS A 1 222 ? 29.14912 11.43208 58.39066 1.000 68.43371 201 LYS A C 1
ATOM 1692 O O . LYS A 1 222 ? 28.61584 12.08896 59.30006 1.000 62.44957 201 LYS A O 1
ATOM 1694 N N . ALA A 1 223 ? 30.31761 10.80938 58.52752 1.000 78.68245 202 ALA A N 1
ATOM 1695 C CA . ALA A 1 223 ? 31.07794 10.74829 59.76761 1.000 76.70362 202 ALA A CA 1
ATOM 1696 C C . ALA A 1 223 ? 31.94450 11.98853 59.92851 1.000 62.16886 202 ALA A C 1
ATOM 1697 O O . ALA A 1 223 ? 32.52516 12.49517 58.96960 1.000 62.56867 202 ALA A O 1
ATOM 1699 N N . SER A 1 224 ? 32.07196 12.44612 61.16654 1.000 58.49921 203 SER A N 1
ATOM 1700 C CA . SER A 1 224 ? 32.79165 13.68632 61.46050 1.000 65.89947 203 SER A CA 1
ATOM 1701 C C . SER A 1 224 ? 32.25439 14.83975 60.61143 1.000 48.19598 203 SER A C 1
ATOM 1702 O O . SER A 1 224 ? 33.00765 15.73861 60.21168 1.000 50.94298 203 SER A O 1
ATOM 1704 N N . SER A 1 225 ? 30.95074 14.81213 60.28984 1.000 49.14723 204 SER A N 1
ATOM 1705 C CA . SER A 1 225 ? 30.25433 16.01331 59.84113 1.000 40.50318 204 SER A CA 1
ATOM 1706 C C . SER A 1 225 ? 29.27924 16.54288 60.87258 1.000 31.61235 204 SER A C 1
ATOM 1707 O O . SER A 1 225 ? 28.83993 17.69444 60.75467 1.000 28.75981 204 SER A O 1
ATOM 1710 N N . LYS A 1 226 ? 28.93407 15.76024 61.87882 1.000 32.14935 205 LYS A N 1
ATOM 1711 C CA . LYS A 1 226 ? 27.88623 16.15209 62.80397 1.000 28.41183 205 LYS A CA 1
ATOM 1712 C C . LYS A 1 226 ? 28.46782 17.00362 63.92557 1.000 31.76533 205 LYS A C 1
ATOM 1713 O O . LYS A 1 226 ? 29.37214 16.56822 64.65740 1.000 35.32187 205 LYS A O 1
ATOM 1719 N N . LEU A 1 227 ? 27.95708 18.22338 64.06677 1.000 28.35558 206 LEU A N 1
ATOM 1720 C CA . LEU A 1 227 ? 28.38626 19.07206 65.17509 1.000 27.74063 206 LEU A CA 1
ATOM 1721 C C . LEU A 1 227 ? 27.54784 18.84395 66.40215 1.000 33.33816 206 LEU A C 1
ATOM 1722 O O . LEU A 1 227 ? 28.02729 19.04737 67.52383 1.000 31.24031 206 LEU A O 1
ATOM 1727 N N . GLY A 1 228 ? 26.29157 18.47167 66.19182 1.000 30.27688 207 GLY A N 1
ATOM 1728 C CA . GLY A 1 228 ? 25.29547 18.40183 67.24962 1.000 30.04845 207 GLY A CA 1
ATOM 1729 C C . GLY A 1 228 ? 23.98134 17.97447 66.61583 1.000 30.82786 207 GLY A C 1
ATOM 1730 O O . GLY A 1 228 ? 23.90139 17.69684 65.41045 1.000 27.64300 207 GLY A O 1
ATOM 1731 N N . GLU A 1 229 ? 22.95394 17.85534 67.44749 1.000 35.17821 208 GLU A N 1
ATOM 1732 C CA . GLU A 1 229 ? 21.67604 17.40303 66.91478 1.000 35.44941 208 GLU A CA 1
ATOM 1733 C C . GLU A 1 229 ? 21.19331 18.39098 65.86260 1.000 25.26830 208 GLU A C 1
ATOM 1734 O O . GLU A 1 229 ? 21.13567 19.60293 66.11814 1.000 29.91104 208 GLU A O 1
ATOM 1740 N N . ASN A 1 230 ? 20.91513 17.88087 64.67961 1.000 26.83958 209 ASN A N 1
ATOM 1741 C CA . ASN A 1 230 ? 20.40442 18.66041 63.53558 1.000 29.31148 209 ASN A CA 1
ATOM 1742 C C . ASN A 1 230 ? 21.40958 19.67489 62.98164 1.000 30.50341 209 ASN A C 1
ATOM 1743 O O . ASN A 1 230 ? 21.01619 20.56818 62.21492 1.000 25.81287 209 ASN A O 1
ATOM 1748 N N . PHE A 1 231 ? 22.70994 19.54893 63.29649 1.000 28.51846 210 PHE A N 1
ATOM 1749 C CA . PHE A 1 231 ? 23.67578 20.62442 63.02153 1.000 25.47898 210 PHE A CA 1
ATOM 1750 C C . PHE A 1 231 ? 24.93579 19.99994 62.41662 1.000 29.68569 210 PHE A C 1
ATOM 1751 O O . PHE A 1 231 ? 25.57261 19.17610 63.07658 1.000 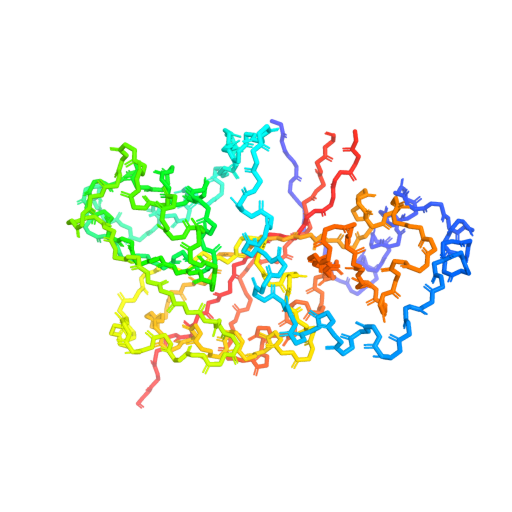29.61297 210 PHE A O 1
ATOM 1759 N N . TYR A 1 232 ? 25.30134 20.37821 61.17635 1.000 26.50151 211 TYR A N 1
ATOM 1760 C CA . TYR A 1 232 ? 26.34326 19.68512 60.43033 1.000 26.65643 211 TYR A CA 1
ATOM 1761 C C . TYR A 1 232 ? 27.27817 20.69672 59.80620 1.000 32.43812 211 TYR A C 1
ATOM 1762 O O . TYR A 1 232 ? 26.86702 21.81749 59.48640 1.000 25.35607 211 TYR A O 1
ATOM 1771 N N . VAL A 1 233 ? 28.51009 20.27492 59.53705 1.000 24.80250 212 VAL A N 1
ATOM 1772 C CA . VAL A 1 233 ? 29.44702 21.11365 58.79102 1.000 23.15182 212 VAL A CA 1
ATOM 1773 C C . VAL A 1 233 ? 29.63825 20.49710 57.41287 1.000 28.21964 212 VAL A C 1
ATOM 1774 O O . VAL A 1 233 ? 29.65661 19.26748 57.26949 1.000 26.45655 212 VAL A O 1
ATOM 1778 N N . ARG A 1 234 ? 29.70753 21.34612 56.39921 1.000 26.26517 213 ARG A N 1
ATOM 1779 C CA . ARG A 1 234 ? 29.90312 20.91100 55.04053 1.000 30.72243 213 ARG A CA 1
ATOM 1780 C C . ARG A 1 234 ? 31.40289 20.85231 54.76231 1.000 29.94614 213 ARG A C 1
ATOM 1781 O O . ARG A 1 234 ? 32.23584 21.26903 55.57811 1.000 28.85247 213 ARG A O 1
ATOM 1789 N N . GLN A 1 235 ? 31.75107 20.31012 53.59613 1.000 36.48536 214 GLN A N 1
ATOM 1790 C CA . GLN A 1 235 ? 33.17343 20.15625 53.27783 1.000 40.57162 214 GLN A CA 1
ATOM 1791 C C . GLN A 1 235 ? 33.86311 21.50659 53.20171 1.000 38.53481 214 GLN A C 1
ATOM 1792 O O . GLN A 1 235 ? 35.03088 21.61279 53.57926 1.000 40.00570 214 GLN A O 1
ATOM 1798 N N . ASP A 1 236 ? 33.14616 22.57002 52.78318 1.000 33.53339 215 ASP A N 1
ATOM 1799 C CA . ASP A 1 236 ? 33.80779 23.88250 52.73173 1.000 30.55885 215 ASP A CA 1
ATOM 1800 C C . ASP A 1 236 ? 33.85348 24.59734 54.07614 1.000 28.96738 215 ASP A C 1
ATOM 1801 O O . ASP A 1 236 ? 34.26305 25.77745 54.13507 1.000 30.01596 215 ASP A O 1
ATOM 1806 N N . GLY A 1 237 ? 33.50683 23.92382 55.17068 1.000 27.97918 216 GLY A N 1
ATOM 1807 C CA . GLY A 1 237 ? 33.54929 24.54408 56.47888 1.000 23.42734 216 GLY A CA 1
ATOM 1808 C C . GLY A 1 237 ? 32.31323 25.36674 56.82115 1.000 25.13926 216 GLY A C 1
ATOM 1809 O O . GLY A 1 237 ? 32.12543 25.71674 58.00094 1.000 26.17272 216 GLY A O 1
ATOM 1810 N N . THR A 1 238 ? 31.45442 25.70168 55.84595 1.000 26.03762 217 THR A N 1
ATOM 1811 C CA . THR A 1 238 ? 30.21650 26.37804 56.26319 1.000 21.69981 217 THR A CA 1
ATOM 1812 C C . THR A 1 238 ? 29.28226 25.33388 56.83723 1.000 26.95349 217 THR A C 1
ATOM 1813 O O . THR A 1 238 ? 29.52094 24.13593 56.68984 1.000 27.43900 217 THR A O 1
ATOM 1817 N N . ARG A 1 239 ? 28.22397 25.78711 57.51310 1.000 24.53983 218 ARG A N 1
ATOM 1818 C CA . ARG A 1 239 ? 27.43548 24.88080 58.33163 1.000 22.49726 218 ARG A CA 1
ATOM 1819 C C . ARG A 1 239 ? 25.97113 24.98743 57.94202 1.000 26.79095 218 ARG A C 1
ATOM 1820 O O . ARG A 1 239 ? 25.53708 26.00229 57.39500 1.000 23.80469 218 ARG A O 1
ATOM 1828 N N . SER A 1 240 ? 25.21860 23.93204 58.26212 1.000 24.56171 219 SER A N 1
ATOM 1829 C CA . SER A 1 240 ? 23.77110 23.90814 58.06377 1.000 22.25104 219 SER A CA 1
ATOM 1830 C C . SER A 1 240 ? 23.10925 23.25634 59.26567 1.000 24.62606 219 SER A C 1
ATOM 1831 O O . SER A 1 240 ? 23.43458 22.11892 59.64168 1.000 26.67233 219 SER A O 1
ATOM 1834 N N . TYR A 1 241 ? 22.20123 23.99973 59.87082 1.000 23.14161 220 TYR A N 1
ATOM 1835 C CA . TYR A 1 241 ? 21.27435 23.52728 60.88327 1.000 22.13840 220 TYR A CA 1
ATOM 1836 C C . TYR A 1 241 ? 19.95764 23.17659 60.19987 1.000 26.29336 220 TYR A C 1
ATOM 1837 O O . TYR A 1 241 ? 19.50781 23.90925 59.30831 1.000 24.09180 220 TYR A O 1
ATOM 1846 N N . PHE A 1 242 ? 19.31547 22.09387 60.63415 1.000 23.45290 221 PHE A N 1
ATOM 1847 C CA . PHE A 1 242 ? 18.07030 21.64208 59.99330 1.000 23.93079 221 PHE A CA 1
ATOM 1848 C C . PHE A 1 242 ? 16.92690 21.85987 60.97939 1.000 25.74843 221 PHE A C 1
ATOM 1849 O O . PHE A 1 242 ? 16.89997 21.25840 62.05492 1.000 24.90351 221 PHE A O 1
ATOM 1857 N N . PHE A 1 243 ? 16.03733 22.80825 60.66125 1.000 23.47219 222 PHE A N 1
ATOM 1858 C CA . PHE A 1 243 ? 15.07858 23.28134 61.63220 1.000 21.63011 222 PHE A CA 1
ATOM 1859 C C . PHE A 1 243 ? 13.87547 22.35136 61.75113 1.000 22.93705 222 PHE A C 1
ATOM 1860 O O . PHE A 1 243 ? 13.35409 21.87237 60.74390 1.000 26.24233 222 PHE A O 1
ATOM 1868 N N . THR A 1 244 ? 13.36820 22.19637 62.97991 1.000 28.26019 223 THR A N 1
ATOM 1869 C CA . THR A 1 244 ? 11.97583 21.78818 63.14419 1.000 25.77262 223 THR A CA 1
ATOM 1870 C C . THR A 1 244 ? 11.09047 23.01002 63.27959 1.000 28.27109 223 THR A C 1
ATOM 1871 O O . THR A 1 244 ? 11.54767 24.08584 63.66838 1.000 22.81740 223 THR A O 1
ATOM 1875 N N . ASP A 1 245 ? 9.79969 22.84050 62.95472 1.000 25.64505 224 ASP A N 1
ATOM 1876 C CA . ASP A 1 245 ? 8.89249 23.98512 63.05514 1.000 24.95338 224 ASP A CA 1
ATOM 1877 C C . ASP A 1 245 ? 8.87966 24.54619 64.46410 1.000 24.94307 224 ASP A C 1
ATOM 1878 O O . ASP A 1 245 ? 8.93545 25.76993 64.65512 1.000 28.52851 224 ASP A O 1
ATOM 1883 N N . ASP A 1 246 ? 8.84132 23.67712 65.47011 1.000 27.28843 225 ASP A N 1
ATOM 1884 C CA . ASP A 1 246 ? 8.70665 24.13468 66.85462 1.000 25.85612 225 ASP A CA 1
ATOM 1885 C C . ASP A 1 246 ? 9.95379 24.87187 67.33863 1.000 27.84614 225 ASP A C 1
ATOM 1886 O O . ASP A 1 246 ? 9.85096 25.88566 68.04004 1.000 27.87600 225 ASP A O 1
ATOM 1891 N N . PHE A 1 247 ? 11.14301 24.35995 67.00222 1.000 27.99977 226 PHE A N 1
ATOM 1892 C CA . PHE A 1 247 ? 12.37610 25.04296 67.39266 1.000 26.11595 226 PHE A CA 1
ATOM 1893 C C . PHE A 1 247 ? 12.43976 26.45950 66.80312 1.000 23.72342 226 PHE A C 1
ATOM 1894 O O . PHE A 1 247 ? 12.75430 27.44755 67.50041 1.000 24.90018 226 PHE A O 1
ATOM 1902 N N . LEU A 1 248 ? 12.13130 26.56723 65.51079 1.000 21.16619 227 LEU A N 1
ATOM 1903 C CA . LEU A 1 248 ? 12.16152 27.85890 64.84165 1.000 26.24741 227 LEU A CA 1
ATOM 1904 C C . LEU A 1 248 ? 11.11490 28.81856 65.41800 1.000 25.68805 227 LEU A C 1
ATOM 1905 O O . LEU A 1 248 ? 11.41766 29.98763 65.68560 1.000 25.44463 227 LEU A O 1
ATOM 1910 N N . ALA A 1 249 ? 9.87747 28.33949 65.66236 1.000 26.13469 228 ALA A N 1
ATOM 1911 C CA . ALA A 1 249 ? 8.87267 29.21346 66.26465 1.000 23.92159 228 ALA A CA 1
ATOM 1912 C C . ALA A 1 249 ? 9.29425 29.67982 67.64125 1.000 25.93831 228 ALA A C 1
ATOM 1913 O O . ALA A 1 249 ? 9.03240 30.83396 68.02145 1.000 25.54019 228 ALA A O 1
ATOM 1915 N N . GLN A 1 250 ? 9.94282 28.80487 68.41920 1.000 25.27318 229 GLN A N 1
ATOM 1916 C CA . GLN A 1 250 ? 10.36267 29.22363 69.75041 1.000 26.76730 229 GLN A CA 1
ATOM 1917 C C . GLN A 1 250 ? 11.39888 30.33536 69.66840 1.000 23.99441 229 GLN A C 1
ATOM 1918 O O . GLN A 1 250 ? 11.36941 31.27645 70.46630 1.000 27.19013 229 GLN A O 1
ATOM 1924 N N . LEU A 1 251 ? 12.34943 30.22863 68.74295 1.000 23.76334 230 LEU A N 1
ATOM 1925 C CA . LEU A 1 251 ? 13.31041 31.32684 68.57911 1.000 22.72184 230 LEU A CA 1
ATOM 1926 C C . LEU A 1 251 ? 12.60444 32.64592 68.32507 1.000 24.32767 230 LEU A C 1
ATOM 1927 O O . LEU A 1 251 ? 12.97808 33.69516 68.88061 1.000 22.85803 230 LEU A O 1
ATOM 1932 N N . PHE A 1 252 ? 11.63906 32.64236 67.40244 1.000 21.33919 231 PHE A N 1
ATOM 1933 C CA . PHE A 1 252 ? 10.96807 33.92257 67.08984 1.000 21.40275 231 PHE A CA 1
ATOM 1934 C C . PHE A 1 252 ? 10.08564 34.41724 68.23120 1.000 23.36994 231 PHE A C 1
ATOM 1935 O O . PHE A 1 252 ? 10.00939 35.63474 68.50987 1.000 23.21261 231 PHE A O 1
ATOM 1943 N N . MET A 1 253 ? 9.39145 33.51089 68.90455 1.000 25.26288 232 MET A N 1
ATOM 1944 C CA . MET A 1 253 ? 8.57835 33.96168 70.03497 1.000 26.26692 232 MET A CA 1
ATOM 1945 C C . MET A 1 253 ? 9.44861 34.53594 71.15022 1.000 22.81216 232 MET A C 1
ATOM 1946 O O . MET A 1 253 ? 9.13030 35.59514 71.70890 1.000 25.34953 232 MET A O 1
ATOM 1951 N N . ASP A 1 254 ? 10.54812 33.87943 71.47022 1.000 23.93950 233 ASP A N 1
ATOM 1952 C CA . ASP A 1 254 ? 11.49624 34.38302 72.46528 1.000 28.87088 233 ASP A CA 1
ATOM 1953 C C . ASP A 1 254 ? 12.13912 35.70906 72.10218 1.000 31.21040 233 ASP A C 1
ATOM 1954 O O . ASP A 1 254 ? 12.72433 36.34700 72.97783 1.000 32.55284 233 ASP A O 1
ATOM 1959 N N . THR A 1 255 ? 12.13277 36.12043 70.84541 1.000 25.13091 234 THR A N 1
ATOM 1960 C CA . THR A 1 255 ? 12.73470 37.41025 70.50762 1.000 22.42311 234 THR A CA 1
ATOM 1961 C C . THR A 1 255 ? 11.67257 38.42067 70.08762 1.000 30.37539 234 THR A C 1
ATOM 1962 O O . THR A 1 255 ? 11.99785 39.45760 69.49121 1.000 28.79586 234 THR A O 1
ATOM 1966 N N . GLY A 1 256 ? 10.41324 38.16565 70.43781 1.000 27.87384 235 GLY A N 1
ATOM 1967 C CA . GLY A 1 256 ? 9.40839 39.19660 70.36365 1.000 32.11312 235 GLY A CA 1
ATOM 1968 C C . GLY A 1 256 ? 8.46501 39.13123 69.17626 1.000 33.04234 235 GLY A C 1
ATOM 1969 O O . GLY A 1 256 ? 7.64409 40.04310 69.02147 1.000 27.74022 235 GLY A O 1
ATOM 1970 N N . TYR A 1 257 ? 8.53617 38.10394 68.32975 1.000 23.05164 236 TYR A N 1
ATOM 1971 C CA . TYR A 1 257 ? 7.66997 38.07507 67.15855 1.000 22.53343 236 TYR A CA 1
ATOM 1972 C C . TYR A 1 257 ? 6.44003 37.20230 67.41999 1.000 27.90217 236 TYR A C 1
ATOM 1973 O O . TYR A 1 257 ? 6.39327 36.42503 68.37862 1.000 27.11927 236 TYR A O 1
ATOM 1982 N N . GLU A 1 258 ? 5.47147 37.26837 66.49313 1.000 26.06052 237 GLU A N 1
ATOM 1983 C CA . GLU A 1 258 ? 4.26971 36.43581 66.54695 1.000 26.01397 237 GLU A CA 1
ATOM 1984 C C . GLU A 1 258 ? 4.23297 35.55424 65.32277 1.000 25.48804 237 GLU A C 1
ATOM 1985 O O . GLU A 1 258 ? 4.50452 36.02323 64.21810 1.000 24.72136 237 GLU A O 1
ATOM 1991 N N . GLU A 1 259 ? 3.91317 34.27311 65.48518 1.000 23.29822 238 GLU A N 1
ATOM 1992 C CA . GLU A 1 259 ? 3.83951 33.41858 64.30318 1.000 26.06388 238 GLU A CA 1
ATOM 1993 C C . GLU A 1 259 ? 2.61080 33.73709 63.45193 1.000 32.07000 238 GLU A C 1
ATOM 1994 O O . GLU A 1 259 ? 1.48776 33.80024 63.96542 1.000 25.33601 238 GLU A O 1
ATOM 2000 N N . VAL A 1 260 ? 2.81546 33.89976 62.14416 1.000 24.30604 239 VAL A N 1
ATOM 2001 C CA . VAL A 1 260 ? 1.73947 33.97061 61.16724 1.000 26.18035 239 VAL A CA 1
ATOM 2002 C C . VAL A 1 260 ? 1.65890 32.69061 60.37904 1.000 30.72825 239 VAL A C 1
ATOM 2003 O O . VAL A 1 260 ? 0.60358 32.06078 60.30484 1.000 32.28954 239 VAL A O 1
ATOM 2007 N N . VAL A 1 261 ? 2.77715 32.27484 59.78877 1.000 26.06632 240 VAL A N 1
ATOM 2008 C CA . VAL A 1 261 ? 2.86246 31.08521 58.96091 1.000 27.50774 240 VAL A CA 1
ATOM 2009 C C . VAL A 1 261 ? 4.12429 30.37902 59.40934 1.000 27.31830 240 VAL A C 1
ATOM 2010 O O . VAL A 1 261 ? 5.12905 31.04309 59.65519 1.000 22.85839 240 VAL A O 1
ATOM 2014 N N . ASN A 1 262 ? 4.08624 29.05348 59.52755 1.000 25.22234 241 ASN A N 1
ATOM 2015 C CA . ASN A 1 262 ? 5.31956 28.32347 59.89466 1.000 25.29435 241 ASN A CA 1
ATOM 2016 C C . ASN A 1 262 ? 5.13943 26.89997 59.36871 1.000 25.91673 241 ASN A C 1
ATOM 2017 O O . ASN A 1 262 ? 4.67507 26.03090 60.10370 1.000 30.10214 241 ASN A O 1
ATOM 2022 N N . GLU A 1 263 ? 5.51109 26.67203 58.11029 1.000 23.74303 242 GLU A N 1
ATOM 2023 C CA . GLU A 1 263 ? 5.12890 25.39873 57.49612 1.000 32.25861 242 GLU A CA 1
ATOM 2024 C C . GLU A 1 263 ? 6.30350 24.67236 56.85947 1.000 29.01368 242 GLU A C 1
ATOM 2025 O O . GLU A 1 263 ? 7.21063 25.28305 56.26275 1.000 25.35111 242 GLU A O 1
ATOM 2031 N N . TYR A 1 264 ? 6.28855 23.35400 57.00188 1.000 27.55798 243 TYR A N 1
ATOM 2032 C CA . TYR A 1 264 ? 7.22053 22.55785 56.22692 1.000 26.56567 243 TYR A CA 1
ATOM 2033 C C . TYR A 1 264 ? 6.81375 22.61330 54.77331 1.000 30.66829 243 TYR A C 1
ATOM 2034 O O . TYR A 1 264 ? 5.62678 22.69028 54.42352 1.000 29.58199 243 TYR A O 1
ATOM 2043 N N . VAL A 1 265 ? 7.80605 22.57495 53.91123 1.000 26.49799 244 VAL A N 1
ATOM 2044 C CA . VAL A 1 265 ? 7.57272 22.51334 52.48137 1.000 24.68293 244 VAL A CA 1
ATOM 2045 C C . VAL A 1 265 ? 8.23466 21.23601 52.02356 1.000 36.99058 244 VAL A C 1
ATOM 2046 O O . VAL A 1 265 ? 9.45160 21.07849 52.19977 1.000 32.26853 244 VAL A O 1
ATOM 2050 N N . PHE A 1 266 ? 7.45948 20.33181 51.41836 1.000 31.68830 245 PHE A N 1
ATOM 2051 C CA . PHE A 1 266 ? 8.03894 19.13858 50.79897 1.000 32.24053 245 PHE A CA 1
ATOM 2052 C C . PHE A 1 266 ? 8.09651 19.31186 49.28786 1.000 44.26885 245 PHE A C 1
ATOM 2053 O O . PHE A 1 266 ? 7.06683 19.53423 48.64142 1.000 37.80787 245 PHE A O 1
ATOM 2061 N N . ARG A 1 267 ? 9.29927 19.19645 48.72674 1.000 37.85591 246 ARG A N 1
ATOM 2062 C CA . ARG A 1 267 ? 9.56516 19.41029 47.30641 1.000 43.59886 246 ARG A CA 1
ATOM 2063 C C . ARG A 1 267 ? 10.17575 18.12880 46.74515 1.000 54.74016 246 ARG A C 1
ATOM 2064 O O . ARG A 1 267 ? 11.01846 17.48866 47.37912 1.000 46.18711 246 ARG A O 1
ATOM 2066 N N . GLU A 1 268 ? 9.70757 17.74816 45.56247 1.000 58.42739 247 GLU A N 1
ATOM 2067 C CA . GLU A 1 268 ? 9.94620 16.42593 44.98901 1.000 60.35693 247 GLU A CA 1
ATOM 2068 C C . GLU A 1 268 ? 11.20587 16.35942 44.13838 1.000 51.97870 247 GLU A C 1
ATOM 2069 O O . GLU A 1 268 ? 11.55648 17.33352 43.49405 1.000 61.65814 247 GLU A O 1
ATOM 2075 N N . VAL A 1 278 ? 13.77663 13.75004 44.23014 1.000 76.51403 257 VAL A N 1
ATOM 2076 C CA . VAL A 1 278 ? 14.56633 14.07402 45.42415 1.000 77.84956 257 VAL A CA 1
ATOM 2077 C C . VAL A 1 278 ? 13.69990 14.77703 46.48104 1.000 73.39726 257 VAL A C 1
ATOM 2078 O O . VAL A 1 278 ? 13.23866 15.88798 46.21239 1.000 78.50781 257 VAL A O 1
ATOM 2080 N N . PRO A 1 279 ? 13.47830 14.13675 47.70504 1.000 66.54462 258 PRO A N 1
ATOM 2081 C CA . PRO A 1 279 ? 12.58037 14.74527 48.71988 1.000 64.15401 258 PRO A CA 1
ATOM 2082 C C . PRO A 1 279 ? 13.22648 15.85617 49.56126 1.000 52.67726 258 PRO A C 1
ATOM 2083 O O . PRO A 1 279 ? 13.80174 15.59125 50.62881 1.000 56.36264 258 PRO A O 1
ATOM 2087 N N . ARG A 1 280 ? 13.13234 17.10384 49.10429 1.000 40.95115 259 ARG A N 1
ATOM 2088 C CA . ARG A 1 280 ? 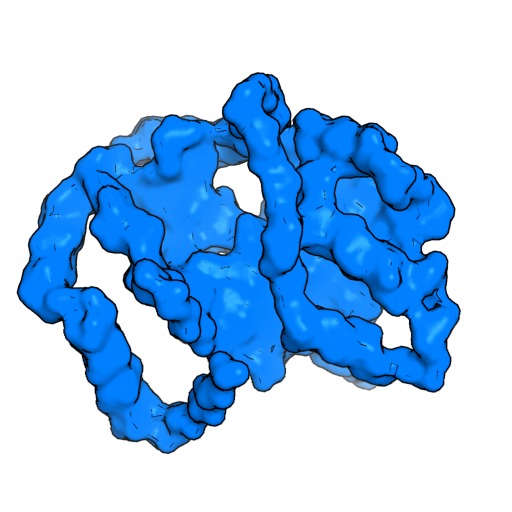13.66939 18.22887 49.86765 1.000 34.73123 259 ARG A CA 1
ATOM 2089 C C . ARG A 1 280 ? 12.67568 18.62640 50.95542 1.000 37.20473 259 ARG A C 1
ATOM 2090 O O . ARG A 1 280 ? 11.46614 18.58637 50.74596 1.000 37.79308 259 ARG A O 1
ATOM 2098 N N . VAL A 1 281 ? 13.18668 19.00227 52.11731 1.000 34.54101 260 VAL A N 1
ATOM 2099 C CA . VAL A 1 281 ? 12.36615 19.50274 53.21069 1.000 30.50014 260 VAL A CA 1
ATOM 2100 C C . VAL A 1 281 ? 12.85796 20.89875 53.58551 1.000 39.83552 260 VAL A C 1
ATOM 2101 O O . VAL A 1 281 ? 13.99117 21.05963 54.05756 1.000 31.56552 260 VAL A O 1
ATOM 2105 N N . PHE A 1 282 ? 12.01507 21.89516 53.39478 1.000 31.91207 261 PHE A N 1
ATOM 2106 C CA . PHE A 1 282 ? 12.31924 23.23935 53.86706 1.000 30.65203 261 PHE A CA 1
ATOM 2107 C C . PHE A 1 282 ? 11.28573 23.64361 54.89059 1.000 35.22002 261 PHE A C 1
ATOM 2108 O O . PHE A 1 282 ? 10.27382 22.96023 55.08301 1.000 31.29316 261 PHE A O 1
ATOM 2116 N N . LEU A 1 283 ? 11.59473 24.72581 55.59715 1.000 25.31439 262 LEU A N 1
ATOM 2117 C CA . LEU A 1 283 ? 10.65562 25.39542 56.47752 1.000 27.80313 262 LEU A CA 1
ATOM 2118 C C . LEU A 1 283 ? 10.48333 26.77167 55.89634 1.000 29.75600 262 LEU A C 1
ATOM 2119 O O . LEU A 1 283 ? 11.47923 27.42558 55.55809 1.000 33.58631 262 LEU A O 1
ATOM 2124 N N . GLN A 1 284 ? 9.23130 27.19656 55.70829 1.000 27.86935 263 GLN A N 1
ATOM 2125 C CA . GLN A 1 284 ? 8.95501 28.52327 55.18094 1.000 25.46731 263 GLN A CA 1
ATOM 2126 C C . GLN A 1 284 ? 7.94851 29.18209 56.11556 1.000 31.09158 263 GLN A C 1
ATOM 2127 O O . GLN A 1 284 ? 6.93381 28.57804 56.48311 1.000 29.63980 263 GLN A O 1
ATOM 2133 N N . SER A 1 285 ? 8.23359 30.40866 56.50858 1.000 24.55581 264 SER A N 1
ATOM 2134 C CA . SER A 1 285 ? 7.54783 30.97083 57.65510 1.000 25.43587 264 SER A CA 1
ATOM 2135 C C . SER A 1 285 ? 7.40334 32.47039 57.48681 1.000 25.94475 264 SER A C 1
ATOM 2136 O O . SER A 1 285 ? 8.10507 33.11114 56.69406 1.000 23.93305 264 SER A O 1
ATOM 2139 N N . LYS A 1 286 ? 6.52176 33.02234 58.30579 1.000 26.62363 265 LYS A N 1
ATOM 2140 C CA . LYS A 1 286 ? 6.27869 34.45993 58.33070 1.000 22.24966 265 LYS A CA 1
ATOM 2141 C C . LYS A 1 286 ? 5.99934 34.82642 59.77450 1.000 23.75455 265 LYS A C 1
ATOM 2142 O O . LYS A 1 286 ? 5.04423 34.29696 60.38846 1.000 23.83752 265 LYS A O 1
ATOM 2148 N N . PHE A 1 287 ? 6.84528 35.70359 60.32998 1.000 22.89802 266 PHE A N 1
ATOM 2149 C CA . PHE A 1 287 ? 6.76734 36.08239 61.74296 1.000 20.63456 266 PHE A CA 1
ATOM 2150 C C . PHE A 1 287 ? 6.63420 37.58874 61.82467 1.000 25.12743 266 PHE A C 1
ATOM 2151 O O . PHE A 1 287 ? 7.39769 38.31509 61.18876 1.000 23.26871 266 PHE A O 1
ATOM 2159 N N . LEU A 1 288 ? 5.67095 38.05144 62.61429 1.000 24.56869 267 LEU A N 1
ATOM 2160 C CA . LEU A 1 288 ? 5.23828 39.44248 62.62813 1.000 23.97957 267 LEU A CA 1
ATOM 2161 C C . LEU A 1 288 ? 5.83697 40.14608 63.82746 1.000 21.38865 267 LEU A C 1
ATOM 2162 O O . LEU A 1 288 ? 5.75888 39.62329 64.94971 1.000 24.31040 267 LEU A O 1
ATOM 2167 N N . LYS A 1 289 ? 6.36737 41.34961 63.61291 1.000 24.33870 268 LYS A N 1
ATOM 2168 C CA . LYS A 1 289 ? 6.66855 42.24272 64.74473 1.000 21.01890 268 LYS A CA 1
ATOM 2169 C C . LYS A 1 289 ? 5.38463 42.95101 65.18391 1.000 26.69186 268 LYS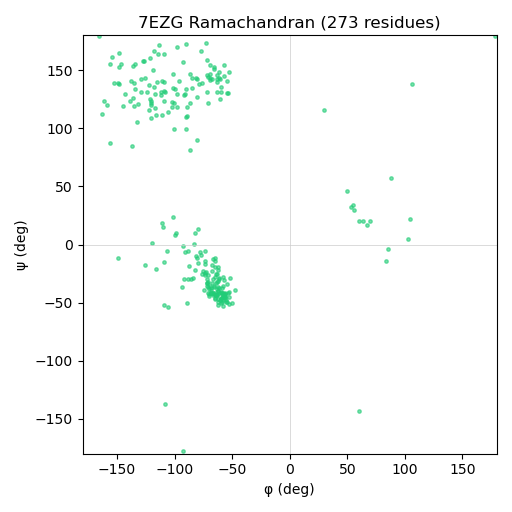 A C 1
ATOM 2170 O O . LYS A 1 289 ? 4.69717 43.54973 64.34296 1.000 24.90098 268 LYS A O 1
ATOM 2176 N N . PRO A 1 290 ? 5.01460 42.89582 66.46665 1.000 26.41716 269 PRO A N 1
ATOM 2177 C CA . PRO A 1 290 ? 3.66271 43.33215 66.84677 1.000 29.17605 269 PRO A CA 1
ATOM 2178 C C . PRO A 1 290 ? 3.46747 44.82691 66.61464 1.000 26.53125 269 PRO A C 1
ATOM 2179 O O . PRO A 1 290 ? 4.40762 45.62051 66.78056 1.000 27.24818 269 PRO A O 1
ATOM 2183 N N . PRO A 1 291 ? 2.22325 45.24864 66.34693 1.000 26.37073 270 PRO A N 1
ATOM 2184 C CA . PRO A 1 291 ? 1.92704 46.70064 66.37626 1.000 29.41359 270 PRO A CA 1
ATOM 2185 C C . PRO A 1 291 ? 2.37897 47.32890 67.70418 1.000 25.69858 270 PRO A C 1
ATOM 2186 O O . PRO A 1 291 ? 2.33540 46.69753 68.75686 1.000 29.05491 270 PRO A O 1
ATOM 2190 N N . LYS A 1 292 ? 2.78025 48.59143 67.65605 1.000 28.59103 271 LYS A N 1
ATOM 2191 C CA . LYS A 1 292 ? 3.24300 49.26125 68.87365 1.000 38.94354 271 LYS A CA 1
ATOM 2192 C C . LYS A 1 292 ? 2.07748 49.53990 69.79845 1.000 41.00199 271 LYS A C 1
ATOM 2193 O O . LYS A 1 292 ? 0.97320 49.84175 69.35021 1.000 32.50944 271 LYS A O 1
ATOM 2199 N N . ASN A 1 293 ? 2.33824 49.47104 71.08390 1.000 40.03178 272 ASN A N 1
ATOM 2200 C CA . ASN A 1 293 ? 1.29425 49.62094 72.07879 1.000 46.95845 272 ASN A CA 1
ATOM 2201 C C . ASN A 1 293 ? 1.44923 50.95292 72.82423 1.000 58.77241 272 ASN A C 1
ATOM 2202 O O . ASN A 1 293 ? 2.49195 51.60547 72.73086 1.000 62.30434 272 ASN A O 1
ATOM 2207 N N . PRO A 1 294 ? 0.40360 51.41203 73.55040 1.000 80.64467 273 PRO A N 1
ATOM 2208 C CA . PRO A 1 294 ? 0.13258 52.63834 74.33697 1.000 75.37661 273 PRO A CA 1
ATOM 2209 C C . PRO A 1 294 ? 1.35602 53.51702 74.65193 1.000 67.21164 273 PRO A C 1
ATOM 2210 O O . PRO A 1 294 ? 2.37692 53.03912 75.14473 1.000 70.34321 273 PRO A O 1
#

Secondary structure (DSSP, 8-state):
--------SHHHHHHHHHHHHHHHS-HHHHHHHHHHSPBPPHHHHHHHHHTHHHHHHHHHH-SS-----TT-S-HHHHHHHHTT-SSTT--EEEEEET-TTSTTHHHHHTT-TTEEEEEEES-HHHHHHHHTSTT--TTTEEEEE--TTTS-GGGTS-TT-EEEEEEES-GGGS-GGGHHHHHHHHHTTEEEEEEEEEEEEBTT-HHHHH--TT-EEETTEEE-TTS-EEE-B-HHHHHHHHHHTT-EEEEEEEEEE---EEEEEEEEEPPPP--

Foldseek 3Di:
DDDDDDFDDPVRVVVVVVVVCVVLDVPVVVVVLVVFAAAADPVLVVVLQVCLQVLLLVVLPDDPDDPEDPPPDDPVVLVLVVPPAPDQQDAAEEEAEAQFLNNPPPVVCVRHVNYAYEYEHQHPSSQVSNCPDPRDDNNRYDYYYDDLLDRQPCVPAPFQAHQEYEAEQPLQQHDLVRSLSNLLSVLGRHHAFHKYKYKHAAPSFPVSSPDGYSQDNDVQKGADPSSGIGRHDDQVSVQVSLVVSAWAWDAWDWDFDDNTGTMIITMTGRHHDDD

Solvent-accessible surface area: 14368 Å² total; per-residue (Å²): 158,179,161,109,83,142,77,132,39,128,82,105,27,56,67,67,97,107,43,78,50,64,89,46,8,94,94,83,40,30,73,55,38,55,82,102,7,75,106,13,65,109,166,83,44,116,96,7,43,156,37,20,61,117,18,56,24,91,49,24,118,121,125,120,55,124,12,95,117,103,82,36,108,33,89,76,8,29,92,37,3,113,61,115,28,149,131,109,89,66,130,14,16,0,0,5,0,14,6,9,5,2,14,5,0,9,33,4,6,120,56,1,78,75,1,34,0,24,0,0,14,38,0,66,47,0,16,74,46,0,106,126,24,133,85,50,62,99,148,47,1,82,14,14,72,3,20,13,25,160,54,58,0,61,106,67,0,68,89,61,27,0,20,11,0,0,0,10,52,20,0,2,16,19,50,28,106,72,0,67,65,0,0,77,14,0,63,91,0,0,72,39,35,59,9,0,6,1,19,0,43,0,42,29,0,94,18,8,67,71,26,63,63,64,21,11,10,20,130,28,9,1,10,67,183,40,12,6,12,3,14,0,0,31,20,95,72,0,12,90,20,0,112,97,14,34,7,88,93,77,36,24,36,62,45,97,39,197,88,80,71,2,36,0,25,5,47,0,41,6,36,96,147,143,148

B-factor: mean 37.81, std 18.19, range [16.6, 130.09]

Sequence (275 aa):
HHLEVLFQGPHMASLQRKGLQARILTSEEEEKLKRDQTLVSDFKQQKLEQEAQKNWDLFYKRNSTNFFKDRHWTTREFEELRSCREFEDQKLTMLEAGCGVGNCLFPLLEEDPNIFAYACDFSPRAIEYVKQNPLYDTERCKVFQCDLTKDDLLDHVPPESVDVVMLIFVLSAVHPDKMHLVLQNIYKVLKPGKSVLFRDYGLYDHAMLRFKASSKLGENFYVRQDGTRSYFFTDDFLAQLFMDTGYEEVVNEYVFREVPRVFLQSKFLKPPKNP

GO terms:
  GO:0006400 tRNA modification (P, IDA)
  GO:0052735 tRNA (cytidine-N3)-methyltransferase activity (F, IDA)
  GO:0005634 nucleus (C, IDA)
  GO:0005737 cytoplasm (C, IDA)
  GO:0030488 tRNA methylation (P, IDA)
  GO:0005515 protein binding (F, IPI)
  GO:0106217 tRNA C3-cytosine methylation (P, IDA)
  GO:0019899 enzyme binding (F, IPI)

Organism: Homo sapiens (NCBI:txid9606)

InterPro domains:
  IPR013217 Methyltransferase type 12 [PF08242] (84-182)
  IPR026113 tRNA N(3)-methylcytidine methyltransferase METTL2/6/8-like [PIRSF037755] (14-270)
  IPR026113 tRNA N(3)-methylcytidine methyltransferase METTL2/6/8-like [PTHR22809] (16-270)
  IPR029063 S-adenosyl-L-methionine-dependent methyltransferase superfamily [G3DSA:3.40.50.150] (14-259)
  IPR029063 S-adenosyl-L-methionine-dependent methyltransferase superfamily [SSF53335] (34-266)

Radius of gyration: 19.02 Å; Cα contacts (8 Å, |Δi|>4): 482; chains: 1; bounding box: 44×52×38 Å